Protein AF-A0A2I0T6X2-F1 (afdb_monomer_lite)

Sequence (220 aa):
MLACLHAANRNSINRHFWGAALLVIVHPDVKNWIKYARFEEKHSYFAHARKVYERAVEFFGEEHMDEQLYVAFAKFEENQKEVWISFAQFELSAGKEESLSRCRQIYEEANKAMRNCEEKEERVMLLESWRNFEEEFGTDTTKERIDKLMPEKIKKRRKLQAEDGSDAGWEEYYDYIFPEDTANQPNLKLLAMAKLWKKQQQESEAAEVDPDKDVDESQS

Radius of gyration: 27.91 Å; chains: 1; bounding box: 62×107×72 Å

Organism: NCBI:txid1758121

Structure (mmCIF, N/CA/C/O backbone):
data_AF-A0A2I0T6X2-F1
#
_entry.id   AF-A0A2I0T6X2-F1
#
loop_
_atom_site.group_PDB
_atom_site.id
_atom_site.type_symbol
_atom_site.label_atom_id
_atom_site.label_alt_id
_atom_site.label_comp_id
_atom_site.label_asym_id
_atom_site.label_entity_id
_atom_site.label_seq_id
_atom_site.pdbx_PDB_ins_code
_atom_site.Cartn_x
_atom_site.Cartn_y
_atom_site.Cartn_z
_atom_site.occupancy
_atom_site.B_iso_or_equiv
_atom_site.auth_seq_id
_atom_site.auth_comp_id
_atom_site.auth_asym_id
_atom_site.auth_atom_id
_atom_site.pdbx_PDB_model_num
ATOM 1 N N . MET A 1 1 ? -13.024 50.057 -10.786 1.00 33.06 1 MET A N 1
ATOM 2 C CA . MET A 1 1 ? -14.059 49.115 -10.316 1.00 33.06 1 MET A CA 1
ATOM 3 C C . MET A 1 1 ? -13.341 47.981 -9.614 1.00 33.06 1 MET A C 1
ATOM 5 O O . MET A 1 1 ? -12.490 47.403 -10.266 1.00 33.06 1 MET A O 1
ATOM 9 N N . LEU A 1 2 ? -13.630 47.797 -8.315 1.00 30.72 2 LEU A N 1
ATOM 10 C CA . LEU A 1 2 ? -13.630 46.556 -7.513 1.00 30.72 2 LEU A CA 1
ATOM 11 C C . LEU A 1 2 ? -12.534 45.488 -7.759 1.00 30.72 2 LEU A C 1
ATOM 13 O O . LEU A 1 2 ? -12.306 45.094 -8.886 1.00 30.72 2 LEU A O 1
ATOM 17 N N . ALA A 1 3 ? -11.922 44.804 -6.794 1.00 32.91 3 ALA A N 1
ATOM 18 C CA . ALA A 1 3 ? -11.923 44.769 -5.334 1.00 32.91 3 ALA A CA 1
ATOM 19 C C . ALA A 1 3 ? -10.958 43.615 -4.932 1.00 32.91 3 ALA A C 1
ATOM 21 O O . ALA A 1 3 ? -10.797 42.672 -5.700 1.00 32.91 3 ALA A O 1
ATOM 22 N N . CYS A 1 4 ? -10.392 43.687 -3.720 1.00 30.02 4 CYS A N 1
ATOM 23 C CA . CYS A 1 4 ? -9.965 42.570 -2.851 1.00 30.02 4 CYS A CA 1
ATOM 24 C C . CYS A 1 4 ? -8.846 41.623 -3.348 1.00 30.02 4 CYS A C 1
ATOM 26 O O . CYS A 1 4 ? -9.033 40.790 -4.222 1.00 30.02 4 CYS A O 1
ATOM 28 N N . LEU A 1 5 ? -7.628 41.709 -2.792 1.00 39.53 5 LEU A N 1
ATOM 29 C CA . LEU A 1 5 ? -7.218 40.952 -1.589 1.00 39.53 5 LEU A CA 1
ATOM 30 C C . LEU A 1 5 ? -7.834 39.543 -1.550 1.00 39.53 5 LEU A C 1
ATOM 32 O O . LEU A 1 5 ? -8.979 39.419 -1.136 1.00 39.53 5 LEU A O 1
ATOM 36 N N . HIS A 1 6 ? -7.069 38.510 -1.917 1.00 34.47 6 HIS A N 1
ATOM 37 C CA . HIS A 1 6 ? -6.924 37.247 -1.175 1.00 34.47 6 HIS A CA 1
ATOM 38 C C . HIS A 1 6 ? -5.814 36.391 -1.810 1.00 34.47 6 HIS A C 1
ATOM 40 O O . HIS A 1 6 ? -5.639 36.376 -3.024 1.00 34.47 6 HIS A O 1
ATOM 46 N N . ALA A 1 7 ? -5.110 35.651 -0.951 1.00 34.03 7 ALA A N 1
ATOM 47 C CA . ALA A 1 7 ? -4.090 34.640 -1.244 1.00 34.03 7 ALA A CA 1
ATOM 48 C C . ALA A 1 7 ? -2.659 35.142 -1.511 1.00 34.03 7 ALA A C 1
ATOM 50 O O . ALA A 1 7 ? -2.041 34.903 -2.547 1.00 34.03 7 ALA A O 1
ATOM 51 N N . ALA A 1 8 ? -2.077 35.712 -0.454 1.00 41.50 8 ALA A N 1
ATOM 52 C CA . ALA A 1 8 ? -0.700 35.397 -0.101 1.00 41.50 8 ALA A CA 1
ATOM 53 C C . ALA A 1 8 ? -0.493 33.862 -0.033 1.00 41.50 8 ALA A C 1
ATOM 55 O O . ALA A 1 8 ? -1.405 33.124 0.332 1.00 41.50 8 ALA A O 1
ATOM 56 N N . ASN A 1 9 ? 0.739 33.423 -0.312 1.00 41.81 9 ASN A N 1
ATOM 57 C CA . ASN A 1 9 ? 1.283 32.089 -0.018 1.00 41.81 9 ASN A CA 1
ATOM 58 C C . ASN A 1 9 ? 1.033 30.950 -1.038 1.00 41.81 9 ASN A C 1
ATOM 60 O O . ASN A 1 9 ? 0.441 29.922 -0.724 1.00 41.81 9 ASN A O 1
ATOM 64 N N . ARG A 1 10 ? 1.549 31.095 -2.270 1.00 40.34 10 ARG A N 1
ATOM 65 C CA . ARG A 1 10 ? 1.659 29.980 -3.245 1.00 40.34 10 ARG A CA 1
ATOM 66 C C . ARG A 1 10 ? 2.976 29.950 -4.051 1.00 40.34 10 ARG A C 1
ATOM 68 O O . ARG A 1 10 ? 3.063 29.268 -5.064 1.00 40.34 10 ARG A O 1
ATOM 75 N N . ASN A 1 11 ? 4.006 30.689 -3.613 1.00 42.28 11 ASN A N 1
ATOM 76 C CA . ASN A 1 11 ? 5.207 30.984 -4.422 1.00 42.28 11 ASN A CA 1
ATOM 77 C C . ASN A 1 11 ? 6.535 30.365 -3.942 1.00 42.28 11 ASN A C 1
ATOM 79 O O . ASN A 1 11 ? 7.520 30.454 -4.673 1.00 42.28 11 ASN A O 1
ATOM 83 N N . SER A 1 12 ? 6.591 29.744 -2.758 1.00 41.78 12 SER A N 1
ATOM 84 C CA . SER A 1 12 ? 7.839 29.137 -2.254 1.00 41.78 12 SER A CA 1
ATOM 85 C C . SER A 1 12 ? 8.021 27.689 -2.733 1.00 41.78 12 SER A C 1
ATOM 87 O O . SER A 1 12 ? 9.079 27.320 -3.232 1.00 41.78 12 SER A O 1
ATOM 89 N N . ILE A 1 13 ? 6.944 26.896 -2.707 1.00 46.41 13 ILE A N 1
ATOM 90 C CA . ILE A 1 13 ? 6.959 25.475 -3.099 1.00 46.41 13 ILE A CA 1
ATOM 91 C C . ILE A 1 13 ? 7.308 25.312 -4.590 1.00 46.41 13 ILE A C 1
ATOM 93 O O . ILE A 1 13 ? 8.137 24.480 -4.947 1.00 46.41 13 ILE A O 1
ATOM 97 N N . ASN A 1 14 ? 6.768 26.181 -5.455 1.00 39.56 14 ASN A N 1
ATOM 98 C CA . ASN A 1 14 ? 6.996 26.109 -6.901 1.00 39.56 14 ASN A CA 1
ATOM 99 C C . ASN A 1 14 ? 8.437 26.439 -7.329 1.00 39.56 14 ASN A C 1
ATOM 101 O O . ASN A 1 14 ? 8.896 25.899 -8.327 1.00 39.56 14 ASN A O 1
ATOM 105 N N . ARG A 1 15 ? 9.195 27.272 -6.600 1.00 45.88 15 ARG A N 1
ATOM 106 C CA . ARG A 1 15 ? 10.596 27.557 -6.980 1.00 45.88 15 ARG A CA 1
ATOM 107 C C . ARG A 1 15 ? 11.534 26.386 -6.706 1.00 45.88 15 ARG A C 1
ATOM 109 O O . ARG A 1 15 ? 12.476 26.182 -7.464 1.00 45.88 15 ARG A O 1
ATOM 116 N N . HIS A 1 16 ? 11.279 25.619 -5.651 1.00 48.91 16 HIS A N 1
ATOM 117 C CA . HIS A 1 16 ? 12.091 24.449 -5.317 1.00 48.91 16 HIS A CA 1
ATOM 118 C C . HIS A 1 16 ? 11.757 23.246 -6.204 1.00 48.91 16 HIS A C 1
ATOM 120 O O . HIS A 1 16 ? 12.675 22.573 -6.667 1.00 48.91 16 HIS A O 1
ATOM 126 N N . PHE A 1 17 ? 10.476 23.062 -6.540 1.00 45.59 17 PHE A N 1
ATOM 127 C CA . PHE A 1 17 ? 10.026 22.057 -7.509 1.00 45.59 17 PHE A CA 1
ATOM 128 C C . PHE A 1 17 ? 10.639 22.273 -8.902 1.00 45.59 17 PHE A C 1
ATOM 130 O O . PHE A 1 17 ? 11.179 21.346 -9.500 1.00 45.59 17 PHE A O 1
ATOM 137 N N . TRP A 1 18 ? 10.632 23.518 -9.394 1.00 48.69 18 TRP A N 1
ATOM 138 C CA . TRP A 1 18 ? 11.226 23.855 -10.693 1.00 48.69 18 TRP A CA 1
ATOM 139 C C . TRP A 1 18 ? 12.754 23.728 -10.702 1.00 48.69 18 TRP A C 1
ATOM 141 O O . TRP A 1 18 ? 13.316 23.323 -11.712 1.00 48.69 18 TRP A O 1
ATOM 151 N N . GLY A 1 19 ? 13.436 24.021 -9.590 1.00 48.62 19 GLY A N 1
ATOM 152 C CA . GLY A 1 19 ? 14.894 23.885 -9.498 1.00 48.62 19 GLY A CA 1
ATOM 153 C C . GLY A 1 19 ? 15.380 22.432 -9.540 1.00 48.62 19 GLY A C 1
ATOM 154 O O . GLY A 1 19 ? 16.370 22.142 -10.209 1.00 48.62 19 GLY A O 1
ATOM 155 N N . ALA A 1 20 ? 14.681 21.515 -8.864 1.00 52.03 20 ALA A N 1
ATOM 156 C CA . ALA A 1 20 ? 15.048 20.098 -8.839 1.00 52.03 20 ALA A CA 1
ATOM 157 C C . ALA A 1 20 ? 14.736 19.389 -10.170 1.00 52.03 20 ALA A C 1
ATOM 159 O O . ALA A 1 20 ? 15.587 18.666 -10.687 1.00 52.03 20 ALA A O 1
ATOM 160 N N . ALA A 1 21 ? 13.575 19.671 -10.774 1.00 52.25 21 ALA A N 1
ATOM 161 C CA . ALA A 1 21 ? 13.218 19.147 -12.093 1.00 52.25 21 ALA A CA 1
ATOM 162 C C . ALA A 1 21 ? 14.149 19.669 -13.208 1.00 52.25 21 ALA A C 1
ATOM 164 O O . ALA A 1 21 ? 14.524 18.915 -14.105 1.00 52.25 21 ALA A O 1
ATOM 165 N N . LEU A 1 22 ? 14.581 20.937 -13.137 1.00 51.38 22 LEU A N 1
ATOM 166 C CA . LEU A 1 22 ? 15.527 21.518 -14.097 1.00 51.38 22 LEU A CA 1
ATOM 167 C C . LEU A 1 22 ? 16.934 20.907 -13.967 1.00 51.38 22 LEU A C 1
ATOM 169 O O . LEU A 1 22 ? 17.606 20.718 -14.975 1.00 51.38 22 LEU A O 1
ATOM 173 N N . LEU A 1 23 ? 17.376 20.551 -12.753 1.00 49.50 23 LEU A N 1
ATOM 174 C CA . LEU A 1 23 ? 18.695 19.947 -12.527 1.00 49.50 23 LEU A CA 1
ATOM 175 C C . LEU A 1 23 ? 18.831 18.572 -13.200 1.00 49.50 23 LEU A C 1
ATOM 177 O O . LEU A 1 23 ? 19.885 18.269 -13.750 1.00 49.50 23 LEU A O 1
ATOM 181 N N . VAL A 1 24 ? 17.768 17.766 -13.191 1.00 56.34 24 VAL A N 1
ATOM 182 C CA . VAL A 1 24 ? 17.740 16.439 -13.828 1.00 56.34 24 VAL A CA 1
ATOM 183 C C . VAL A 1 24 ? 17.807 16.540 -15.356 1.00 56.34 24 VAL A C 1
ATOM 185 O O . VAL A 1 24 ? 18.483 15.742 -15.998 1.00 56.34 24 VAL A O 1
ATOM 188 N N . ILE A 1 25 ? 17.165 17.556 -15.937 1.00 54.56 25 ILE A N 1
ATOM 189 C CA . ILE A 1 25 ? 17.163 17.793 -17.390 1.00 54.56 25 ILE A CA 1
ATOM 190 C C . ILE A 1 25 ? 18.512 18.357 -17.871 1.00 54.56 25 ILE A C 1
ATOM 192 O O . ILE A 1 25 ? 18.927 18.091 -18.995 1.00 54.56 25 ILE A O 1
ATOM 196 N N . VAL A 1 26 ? 19.205 19.134 -17.032 1.00 50.47 26 VAL A N 1
ATOM 197 C CA . VAL A 1 26 ? 20.466 19.806 -17.396 1.00 50.47 26 VAL A CA 1
ATOM 198 C C . VAL A 1 26 ? 21.703 18.963 -17.037 1.00 50.47 26 VAL A C 1
ATOM 200 O O . VAL A 1 26 ? 22.732 19.082 -17.700 1.00 50.47 26 VAL A O 1
ATOM 203 N N . HIS A 1 27 ? 21.604 18.076 -16.040 1.00 56.66 27 HIS A N 1
ATOM 204 C CA . HIS A 1 27 ? 22.659 17.144 -15.624 1.00 56.66 27 HIS A CA 1
ATOM 205 C C . HIS A 1 27 ? 22.068 15.758 -15.304 1.00 56.66 27 HIS A C 1
ATOM 207 O O . HIS A 1 27 ? 21.829 15.450 -14.126 1.00 56.66 27 HIS A O 1
ATOM 213 N N . PRO A 1 28 ? 21.832 14.918 -16.329 1.00 68.00 28 PRO A N 1
ATOM 214 C CA . PRO A 1 28 ? 21.217 13.605 -16.180 1.00 68.00 28 PRO A CA 1
ATOM 215 C C . PRO A 1 28 ? 22.218 12.572 -15.637 1.00 68.00 28 PRO A C 1
ATOM 217 O O . PRO A 1 28 ? 22.526 11.578 -16.279 1.00 68.00 28 PRO A O 1
ATOM 220 N N . ASP A 1 29 ? 22.728 12.808 -14.431 1.00 79.56 29 ASP A N 1
ATOM 221 C CA . ASP A 1 29 ? 23.491 11.824 -13.668 1.00 79.56 29 ASP A CA 1
ATOM 222 C C . ASP A 1 29 ? 22.540 11.033 -12.773 1.00 79.56 29 ASP A C 1
ATOM 224 O O . ASP A 1 29 ? 21.681 11.616 -12.101 1.00 79.56 29 ASP A O 1
ATOM 228 N N . VAL A 1 30 ? 22.755 9.721 -12.655 1.00 80.50 30 VAL A N 1
ATOM 229 C CA . VAL A 1 30 ? 21.991 8.829 -11.760 1.00 80.50 30 VAL A CA 1
ATOM 230 C C . VAL A 1 30 ? 21.884 9.399 -10.338 1.00 80.50 30 VAL A C 1
ATOM 232 O O . VAL A 1 30 ? 20.823 9.391 -9.715 1.00 80.50 30 VAL A O 1
ATOM 235 N N . LYS A 1 31 ? 22.963 10.013 -9.839 1.00 84.94 31 LYS A N 1
ATOM 236 C CA . LYS A 1 31 ? 22.999 10.651 -8.514 1.00 84.94 31 LYS A CA 1
ATOM 237 C C . LYS A 1 31 ? 22.001 11.804 -8.364 1.00 84.94 31 LYS A C 1
ATOM 239 O O . LYS A 1 31 ? 21.527 12.040 -7.254 1.00 84.94 31 LYS A O 1
ATOM 244 N N . ASN A 1 32 ? 21.699 12.540 -9.432 1.00 84.75 32 ASN A N 1
ATOM 245 C CA . ASN A 1 32 ? 20.754 13.657 -9.398 1.00 84.75 32 ASN A CA 1
ATOM 246 C C . ASN A 1 32 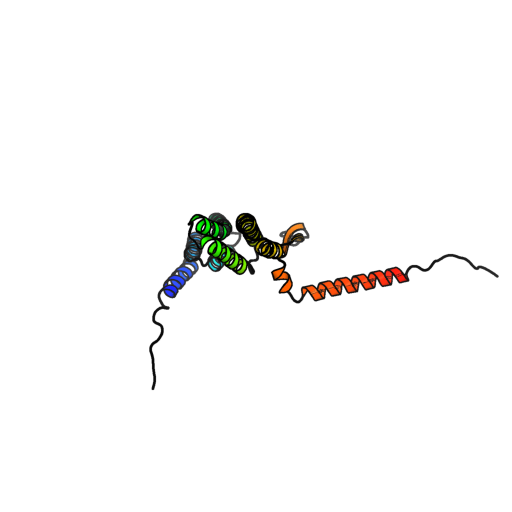? 19.305 13.162 -9.423 1.00 84.75 32 ASN A C 1
ATOM 248 O O . ASN A 1 32 ? 18.491 13.680 -8.660 1.00 84.75 32 ASN A O 1
ATOM 252 N N . TRP A 1 33 ? 19.013 12.110 -10.193 1.00 87.12 33 TRP A N 1
ATOM 253 C CA . TRP A 1 33 ? 17.721 11.418 -10.155 1.00 87.12 33 TRP A CA 1
ATOM 254 C C . TRP A 1 33 ? 17.416 10.862 -8.760 1.00 87.12 33 TRP A C 1
ATOM 256 O O . TRP A 1 33 ? 16.363 11.159 -8.200 1.00 87.12 33 TRP A O 1
ATOM 266 N N . ILE A 1 34 ? 18.379 10.170 -8.136 1.00 86.62 34 ILE A N 1
ATOM 267 C CA . ILE A 1 34 ? 18.236 9.650 -6.764 1.00 86.62 34 ILE A CA 1
ATOM 268 C C . ILE A 1 34 ? 18.015 10.791 -5.759 1.00 86.62 34 ILE A C 1
ATOM 270 O O . ILE A 1 34 ? 17.178 10.687 -4.865 1.00 86.62 34 ILE A O 1
ATOM 274 N N . LYS A 1 35 ? 18.746 11.908 -5.881 1.00 87.19 35 LYS A N 1
ATOM 275 C CA . LYS A 1 35 ? 18.532 13.080 -5.012 1.00 87.19 35 LYS A CA 1
ATOM 276 C C . LYS A 1 35 ? 17.139 13.674 -5.186 1.00 87.19 35 LYS A C 1
ATOM 278 O O . LYS A 1 35 ? 16.550 14.088 -4.190 1.00 87.19 35 LYS A O 1
ATOM 283 N N . TYR A 1 36 ? 16.637 13.741 -6.417 1.00 84.62 36 TYR A N 1
ATOM 284 C CA . TYR A 1 36 ? 15.309 14.275 -6.687 1.00 84.62 36 TYR A CA 1
ATOM 285 C C . TYR A 1 36 ? 14.221 13.363 -6.112 1.00 84.62 36 TYR A C 1
ATOM 287 O O . TYR A 1 36 ? 13.354 13.841 -5.385 1.00 84.62 36 TYR A O 1
ATOM 295 N N . ALA A 1 37 ? 14.334 12.050 -6.311 1.00 86.12 37 ALA A N 1
ATOM 296 C CA . ALA A 1 37 ? 13.404 11.094 -5.723 1.00 86.12 37 ALA A CA 1
ATOM 297 C C . ALA A 1 37 ? 13.401 11.165 -4.184 1.00 86.12 37 ALA A C 1
ATOM 299 O O . ALA A 1 37 ? 12.345 11.328 -3.577 1.00 86.12 37 ALA A O 1
ATOM 300 N N . ARG A 1 38 ? 14.579 11.219 -3.545 1.00 83.69 38 ARG A N 1
ATOM 301 C CA . ARG A 1 38 ? 14.698 11.423 -2.087 1.00 83.69 38 ARG A CA 1
ATOM 302 C C . ARG A 1 38 ? 14.133 12.758 -1.599 1.00 83.69 38 ARG A C 1
ATOM 304 O O . ARG A 1 38 ? 13.685 12.867 -0.458 1.00 83.69 38 ARG A O 1
ATOM 311 N N . PHE A 1 39 ? 14.186 13.801 -2.424 1.00 84.81 39 PHE A N 1
ATOM 312 C CA . PHE A 1 39 ? 13.562 15.082 -2.100 1.00 84.81 39 PHE A CA 1
ATOM 313 C C . PHE A 1 39 ? 12.033 14.958 -2.068 1.00 84.81 39 PHE A C 1
ATOM 315 O O . PHE A 1 39 ? 11.416 15.465 -1.129 1.00 84.81 39 PHE A O 1
ATOM 322 N N . GLU A 1 40 ? 11.439 14.262 -3.038 1.00 81.50 40 GLU A N 1
ATOM 323 C CA . GLU A 1 40 ? 9.998 13.977 -3.073 1.00 81.50 40 GLU A CA 1
ATOM 324 C C . GLU A 1 40 ? 9.576 13.072 -1.901 1.00 81.50 40 GLU A C 1
ATOM 326 O O . GLU A 1 40 ? 8.592 13.365 -1.217 1.00 81.50 40 GLU A O 1
ATOM 331 N N . GLU A 1 41 ? 10.373 12.042 -1.582 1.00 78.38 41 GLU A N 1
ATOM 332 C CA . GLU A 1 41 ? 10.187 11.175 -0.405 1.00 78.38 41 GLU A CA 1
ATOM 333 C C . GLU A 1 41 ? 10.125 11.988 0.894 1.00 78.38 41 GLU A C 1
ATOM 335 O O . GLU A 1 41 ? 9.211 11.818 1.702 1.00 78.38 41 GLU A O 1
ATOM 340 N N . LYS A 1 42 ? 11.057 12.931 1.083 1.00 76.25 42 LYS A N 1
ATOM 341 C CA . LYS A 1 42 ? 11.118 13.774 2.287 1.00 76.25 42 LYS A CA 1
ATOM 342 C C . LYS A 1 42 ? 9.865 14.636 2.484 1.00 76.25 42 LYS A C 1
ATOM 344 O O . LYS A 1 42 ? 9.548 14.996 3.615 1.00 76.25 42 LYS A O 1
ATOM 349 N N . HIS A 1 43 ? 9.163 14.972 1.405 1.00 73.56 43 HIS A N 1
ATOM 350 C CA . HIS A 1 43 ? 7.919 15.745 1.446 1.00 73.56 43 HIS A CA 1
ATOM 351 C C . HIS A 1 43 ? 6.664 14.861 1.423 1.00 73.56 43 HIS A C 1
ATOM 353 O O . HIS A 1 43 ? 5.561 15.385 1.302 1.00 73.56 43 HIS A O 1
ATOM 359 N N . SER A 1 44 ? 6.820 13.540 1.580 1.00 67.19 44 SER A N 1
ATOM 360 C CA . SER A 1 44 ? 5.729 12.555 1.542 1.00 67.19 44 SER A CA 1
ATOM 361 C C . SER A 1 44 ? 5.008 12.461 0.188 1.00 67.19 44 SER A C 1
ATOM 363 O O . SER A 1 44 ? 3.876 11.989 0.110 1.00 67.19 44 SER A O 1
ATOM 365 N N . TYR A 1 45 ? 5.661 12.863 -0.908 1.00 72.81 45 TYR A N 1
ATOM 366 C CA . TYR A 1 45 ? 5.135 12.703 -2.267 1.00 72.81 45 TYR A CA 1
ATOM 367 C C . TYR A 1 45 ? 5.601 11.382 -2.887 1.00 72.81 45 TYR A C 1
ATOM 369 O O . TYR A 1 45 ? 6.237 11.349 -3.938 1.00 72.81 45 TYR A O 1
ATOM 377 N N . PHE A 1 46 ? 5.256 10.265 -2.251 1.00 73.88 46 PHE A N 1
ATOM 378 C CA . PHE A 1 46 ? 5.757 8.937 -2.623 1.00 73.88 46 PHE A CA 1
ATOM 379 C C . PHE A 1 46 ? 5.380 8.511 -4.046 1.00 73.88 46 PHE A C 1
ATOM 381 O O . PHE A 1 46 ? 6.222 8.018 -4.788 1.00 73.88 46 PHE A O 1
ATOM 388 N N . ALA A 1 47 ? 4.154 8.808 -4.487 1.00 72.69 47 ALA A N 1
ATOM 389 C CA . ALA A 1 47 ? 3.737 8.557 -5.869 1.00 72.69 47 ALA A CA 1
ATOM 390 C C . ALA A 1 47 ? 4.549 9.368 -6.899 1.00 72.69 47 ALA A C 1
ATOM 392 O O . ALA A 1 47 ? 4.687 8.948 -8.044 1.00 72.69 47 ALA A O 1
ATOM 393 N N . HIS A 1 48 ? 5.073 10.537 -6.512 1.00 78.00 48 HIS A N 1
ATOM 394 C CA . HIS A 1 48 ? 5.958 11.322 -7.374 1.00 78.00 48 HIS A CA 1
ATOM 395 C C . HIS A 1 48 ? 7.383 10.774 -7.322 1.00 78.00 48 HIS A C 1
ATOM 397 O O . HIS A 1 48 ? 7.981 10.606 -8.376 1.00 78.00 48 HIS A O 1
ATOM 403 N N . ALA A 1 49 ? 7.894 10.417 -6.140 1.00 81.62 49 ALA A N 1
ATOM 404 C CA . ALA A 1 49 ? 9.196 9.767 -5.994 1.00 81.62 49 ALA A CA 1
ATOM 405 C C . ALA A 1 49 ? 9.301 8.482 -6.836 1.00 81.62 49 ALA A C 1
ATOM 407 O O . ALA A 1 49 ? 10.266 8.327 -7.581 1.00 81.62 49 ALA A O 1
ATOM 408 N N . ARG A 1 50 ? 8.267 7.625 -6.810 1.00 84.81 50 ARG A N 1
ATOM 409 C CA . ARG A 1 50 ? 8.172 6.420 -7.651 1.00 84.81 50 ARG A CA 1
ATOM 410 C C . ARG A 1 50 ? 8.276 6.760 -9.138 1.00 84.81 50 ARG A C 1
ATOM 412 O O . ARG A 1 50 ? 9.160 6.256 -9.818 1.00 84.81 50 ARG A O 1
ATOM 419 N N . LYS A 1 51 ? 7.477 7.723 -9.612 1.00 83.69 51 LYS A N 1
ATOM 420 C CA . LYS A 1 51 ? 7.544 8.214 -11.001 1.00 83.69 51 LYS A CA 1
ATOM 421 C C . LYS A 1 51 ? 8.911 8.781 -11.378 1.00 83.69 51 LYS A C 1
ATOM 423 O O . LYS A 1 51 ? 9.292 8.727 -12.541 1.00 83.69 51 LYS A O 1
ATOM 428 N N . VAL A 1 52 ? 9.640 9.380 -10.436 1.00 85.44 52 VAL A N 1
ATOM 429 C CA . VAL A 1 52 ? 11.002 9.869 -10.686 1.00 85.44 52 VAL A CA 1
ATOM 430 C C . VAL A 1 52 ? 11.965 8.699 -10.886 1.00 85.44 52 VAL A C 1
ATOM 432 O O . VAL A 1 52 ? 12.770 8.763 -11.812 1.00 85.44 52 VAL A O 1
ATOM 435 N N . TYR A 1 53 ? 11.869 7.635 -10.082 1.00 86.00 53 TYR A N 1
ATOM 436 C CA . TYR A 1 53 ? 12.665 6.420 -10.281 1.00 86.00 53 TYR A CA 1
ATOM 437 C C . TYR A 1 53 ? 12.296 5.689 -11.579 1.00 86.00 53 TYR A C 1
ATOM 439 O O . TYR A 1 53 ? 13.198 5.375 -12.349 1.00 86.00 53 TYR A O 1
ATOM 447 N N . GLU A 1 54 ? 11.007 5.497 -11.875 1.00 85.00 54 GLU A N 1
ATOM 448 C CA . GLU A 1 54 ? 10.529 4.888 -13.131 1.00 85.00 54 GLU A CA 1
ATOM 449 C C . GLU A 1 54 ? 11.087 5.628 -14.352 1.00 85.00 54 GLU A C 1
ATOM 451 O O . GLU A 1 54 ? 11.704 5.030 -15.230 1.00 85.00 54 GLU A O 1
ATOM 456 N N . ARG A 1 55 ? 10.970 6.962 -14.365 1.00 85.31 55 ARG A N 1
ATOM 457 C CA . ARG A 1 55 ? 11.499 7.789 -15.458 1.00 85.31 55 ARG A CA 1
ATOM 458 C C . ARG A 1 55 ? 13.018 7.761 -15.537 1.00 85.31 55 ARG A C 1
ATOM 460 O O . ARG A 1 55 ? 13.549 7.878 -16.634 1.00 85.31 55 ARG A O 1
ATOM 467 N N . ALA A 1 56 ? 13.718 7.632 -14.411 1.00 84.44 56 ALA A N 1
ATOM 468 C CA . ALA A 1 56 ? 15.168 7.468 -14.418 1.00 84.44 56 ALA A CA 1
ATOM 469 C C . ALA A 1 56 ? 15.557 6.146 -15.095 1.00 84.44 56 ALA A C 1
ATOM 471 O O . ALA A 1 56 ? 16.453 6.137 -15.934 1.00 84.44 56 ALA A O 1
ATOM 472 N N . VAL A 1 57 ? 14.856 5.057 -14.771 1.00 83.50 57 VAL A N 1
ATOM 473 C CA . VAL A 1 57 ? 15.071 3.730 -15.367 1.00 83.50 57 VAL A CA 1
ATOM 474 C C . VAL A 1 57 ? 14.785 3.760 -16.871 1.00 83.50 57 VAL A C 1
ATOM 476 O O . VAL A 1 57 ? 15.621 3.336 -17.664 1.00 83.50 57 VAL A O 1
ATOM 479 N N . GLU A 1 58 ? 13.659 4.345 -17.287 1.00 83.00 58 GLU A N 1
ATOM 480 C CA . GLU A 1 58 ? 13.340 4.541 -18.709 1.00 83.00 58 GLU A CA 1
ATOM 481 C C . GLU A 1 58 ? 14.389 5.398 -19.435 1.00 83.00 58 GLU A C 1
ATOM 483 O O . GLU A 1 58 ? 14.717 5.133 -20.590 1.00 83.00 58 GLU A O 1
ATOM 488 N N . PHE A 1 59 ? 14.914 6.433 -18.772 1.00 79.88 59 PHE A N 1
ATOM 489 C CA . PHE A 1 59 ? 15.849 7.383 -19.369 1.00 79.88 59 PHE A CA 1
ATOM 490 C C . PHE A 1 59 ? 17.243 6.790 -19.609 1.00 79.88 59 PHE A C 1
ATOM 492 O O . PHE A 1 59 ? 17.836 7.059 -20.653 1.00 79.88 59 PHE A O 1
ATOM 499 N N . PHE A 1 60 ? 17.787 6.019 -18.660 1.00 76.94 60 PHE A N 1
ATOM 500 C CA . PHE A 1 60 ? 19.124 5.427 -18.809 1.00 76.94 60 PHE A CA 1
ATOM 501 C C . PHE A 1 60 ? 19.117 4.134 -19.632 1.00 76.94 60 PHE A C 1
ATOM 503 O O . PHE A 1 60 ? 20.129 3.832 -20.269 1.00 76.94 60 PHE A O 1
ATOM 510 N N . GLY A 1 61 ? 17.989 3.412 -19.671 1.00 71.88 61 GLY A N 1
ATOM 511 C CA . GLY A 1 61 ? 17.857 2.156 -20.410 1.00 71.88 61 GLY A CA 1
ATOM 512 C C . GLY A 1 61 ? 18.836 1.073 -19.938 1.00 71.88 61 GLY A C 1
ATOM 513 O O . GLY A 1 61 ? 19.671 1.293 -19.065 1.00 71.88 61 GLY A O 1
ATOM 514 N N . GLU A 1 62 ? 18.753 -0.129 -20.504 1.00 63.47 62 GLU A N 1
ATOM 515 C CA . GLU A 1 62 ? 19.568 -1.269 -20.043 1.00 63.47 62 GLU A CA 1
ATOM 516 C C . GLU A 1 62 ? 21.074 -1.099 -20.305 1.00 63.47 62 GLU A C 1
ATOM 518 O O . GLU A 1 62 ? 21.898 -1.652 -19.582 1.00 63.47 62 GLU A O 1
ATOM 523 N N . GLU A 1 63 ? 21.449 -0.293 -21.300 1.00 56.84 63 GLU A N 1
ATOM 524 C CA . GLU A 1 63 ? 22.829 -0.193 -21.790 1.00 56.84 63 GLU A CA 1
ATOM 525 C C . GLU A 1 63 ? 23.733 0.700 -20.912 1.00 56.84 63 GLU A C 1
ATOM 527 O O . GLU A 1 63 ? 24.955 0.567 -20.944 1.00 56.84 63 GLU A O 1
ATOM 532 N N . HIS A 1 64 ? 23.149 1.596 -20.104 1.00 60.84 64 HIS A N 1
ATOM 533 C CA . HIS A 1 64 ? 23.880 2.548 -19.249 1.00 60.84 64 HIS A CA 1
ATOM 534 C C . HIS A 1 64 ? 23.331 2.613 -17.811 1.00 60.84 64 HIS A C 1
ATOM 536 O O . HIS A 1 64 ? 23.585 3.579 -17.085 1.00 60.84 64 HIS A O 1
ATOM 542 N N . MET A 1 65 ? 22.570 1.599 -17.387 1.00 65.69 65 MET A N 1
ATOM 543 C CA . MET A 1 65 ? 21.943 1.579 -16.067 1.00 65.69 65 MET A CA 1
ATOM 544 C C . MET A 1 65 ? 22.970 1.318 -14.956 1.00 65.69 65 MET A C 1
ATOM 546 O O . MET A 1 65 ? 23.608 0.268 -14.904 1.00 65.69 65 MET A O 1
ATOM 550 N N . ASP A 1 66 ? 23.101 2.262 -14.027 1.00 76.19 66 ASP A N 1
ATOM 551 C CA . ASP A 1 66 ? 23.948 2.118 -12.838 1.00 76.19 66 ASP A CA 1
ATOM 552 C C . ASP A 1 66 ? 23.220 1.289 -11.762 1.00 76.19 66 ASP A C 1
ATOM 554 O O . ASP A 1 66 ? 22.073 1.582 -11.406 1.00 76.19 66 ASP A O 1
ATOM 558 N N . GLU A 1 67 ? 23.899 0.285 -11.197 1.00 82.44 67 GLU A N 1
ATOM 559 C CA . GLU A 1 67 ? 23.422 -0.543 -10.077 1.00 82.44 67 GLU A CA 1
ATOM 560 C C . GLU A 1 67 ? 22.889 0.311 -8.912 1.00 82.44 67 GLU A C 1
ATOM 562 O O . GLU A 1 67 ? 21.908 -0.046 -8.255 1.00 82.44 67 GLU A O 1
ATOM 567 N N . GLN A 1 68 ? 23.484 1.487 -8.682 1.00 83.81 68 GLN A N 1
ATOM 568 C CA . GLN A 1 68 ? 23.061 2.405 -7.626 1.00 83.81 68 GLN A CA 1
ATOM 569 C C . GLN A 1 68 ? 21.611 2.872 -7.777 1.00 83.81 68 GLN A C 1
ATOM 571 O O . GLN A 1 68 ? 20.965 3.138 -6.760 1.00 83.81 68 GLN A O 1
ATOM 576 N N . LEU 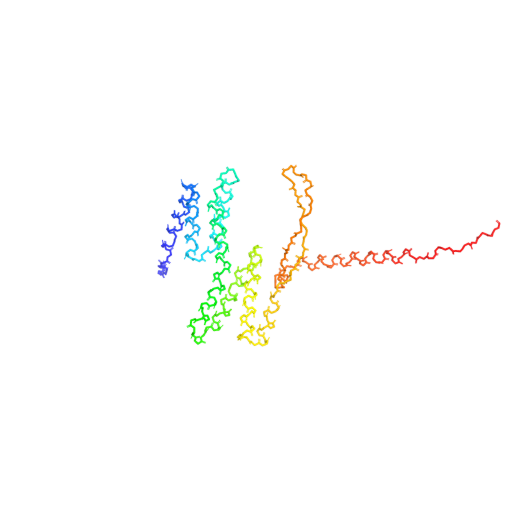A 1 69 ? 21.092 2.970 -9.006 1.00 84.38 69 LEU A N 1
ATOM 577 C CA . LEU A 1 69 ? 19.707 3.360 -9.254 1.00 84.38 69 LEU A CA 1
ATOM 578 C C . LEU A 1 69 ? 18.742 2.257 -8.816 1.00 84.38 69 LEU A C 1
ATOM 580 O O . LEU A 1 69 ? 17.805 2.543 -8.074 1.00 84.38 69 LEU A O 1
ATOM 584 N N . TYR A 1 70 ? 19.007 1.004 -9.197 1.00 83.75 70 TYR A N 1
ATOM 585 C CA . TYR A 1 70 ? 18.185 -0.139 -8.792 1.00 83.75 70 TYR A CA 1
ATOM 586 C C . TYR A 1 70 ? 18.228 -0.366 -7.288 1.00 83.75 70 TYR A C 1
ATOM 588 O O . TYR A 1 70 ? 17.186 -0.548 -6.667 1.00 83.75 70 TYR A O 1
ATOM 596 N N . VAL A 1 71 ? 19.413 -0.286 -6.677 1.00 85.56 71 VAL A N 1
ATOM 597 C CA . VAL A 1 71 ? 19.548 -0.408 -5.221 1.00 85.56 71 VAL A CA 1
ATOM 598 C C . VAL A 1 71 ? 18.799 0.719 -4.506 1.00 85.56 71 VAL A C 1
ATOM 600 O O . VAL A 1 71 ? 18.177 0.481 -3.472 1.00 85.56 71 VAL A O 1
ATOM 603 N N . ALA A 1 72 ? 18.842 1.950 -5.025 1.00 85.75 72 ALA A N 1
ATOM 604 C CA . ALA A 1 72 ? 18.092 3.063 -4.449 1.00 85.75 72 ALA A CA 1
ATOM 605 C C . ALA A 1 72 ? 16.577 2.883 -4.611 1.00 85.75 72 ALA A C 1
ATOM 607 O O . ALA A 1 72 ? 15.848 3.119 -3.650 1.00 85.75 72 ALA A O 1
ATOM 608 N N . PHE A 1 73 ? 16.121 2.434 -5.781 1.00 86.56 73 PHE A N 1
ATOM 609 C CA . PHE A 1 73 ? 14.703 2.225 -6.050 1.00 86.56 73 PHE A CA 1
ATOM 610 C C . PHE A 1 73 ? 14.135 1.050 -5.242 1.00 86.56 73 PHE A C 1
ATOM 612 O O . PHE A 1 73 ? 13.106 1.199 -4.592 1.00 86.56 73 PHE A O 1
ATOM 619 N N . ALA A 1 74 ? 14.859 -0.069 -5.157 1.00 83.25 74 ALA A N 1
ATOM 620 C CA . ALA A 1 74 ? 14.489 -1.205 -4.315 1.00 83.25 74 ALA A CA 1
ATOM 621 C C . ALA A 1 74 ? 14.374 -0.808 -2.834 1.00 83.25 74 ALA A C 1
ATOM 623 O O . ALA A 1 74 ? 13.403 -1.168 -2.177 1.00 83.25 74 ALA A O 1
ATOM 624 N N . LYS A 1 75 ? 15.318 -0.004 -2.321 1.00 82.25 75 LYS A N 1
ATOM 625 C CA . LYS A 1 75 ? 15.250 0.539 -0.952 1.00 82.25 75 LYS A CA 1
ATOM 626 C C . LYS A 1 75 ? 14.089 1.504 -0.753 1.00 82.25 75 LYS A C 1
ATOM 628 O O . LYS A 1 75 ? 13.524 1.554 0.333 1.00 82.25 75 LYS A O 1
ATOM 633 N N . PHE A 1 76 ? 13.758 2.308 -1.762 1.00 84.12 76 PHE A N 1
ATOM 634 C CA . PHE A 1 76 ? 12.578 3.164 -1.711 1.00 84.12 76 PHE A CA 1
ATOM 635 C C . PHE A 1 76 ? 11.310 2.314 -1.567 1.00 84.12 76 PHE A C 1
ATOM 637 O O . PHE A 1 76 ? 10.549 2.552 -0.634 1.00 84.12 76 PHE A O 1
ATOM 644 N N . GLU A 1 77 ? 11.130 1.297 -2.413 1.00 77.00 77 GLU A N 1
ATOM 645 C CA . GLU A 1 77 ? 9.972 0.394 -2.361 1.00 77.00 77 GLU A CA 1
ATOM 646 C C . GLU A 1 77 ? 9.915 -0.402 -1.045 1.00 77.00 77 GLU A C 1
ATOM 648 O O . GLU A 1 77 ? 8.854 -0.533 -0.444 1.00 77.00 77 GLU A O 1
ATOM 653 N N . GLU A 1 78 ? 11.052 -0.880 -0.531 1.00 72.06 78 GLU A N 1
ATOM 654 C CA . GLU A 1 78 ? 11.134 -1.524 0.789 1.00 72.06 78 GLU A CA 1
ATOM 655 C C . GLU A 1 78 ? 10.689 -0.575 1.912 1.00 72.06 78 GLU A C 1
ATOM 657 O O . GLU A 1 78 ? 9.810 -0.912 2.705 1.00 72.06 78 GLU A O 1
ATOM 662 N N . ASN A 1 79 ? 11.209 0.655 1.926 1.00 72.06 79 ASN A N 1
ATOM 663 C CA . ASN A 1 79 ? 10.835 1.649 2.929 1.00 72.06 79 ASN A CA 1
ATOM 664 C C . ASN A 1 79 ? 9.353 2.041 2.828 1.00 72.06 79 ASN A C 1
ATOM 666 O O . ASN A 1 79 ? 8.711 2.269 3.850 1.00 72.06 79 ASN A O 1
ATOM 670 N N . GLN A 1 80 ? 8.779 2.124 1.622 1.00 68.06 80 GLN A N 1
ATOM 671 C CA . GLN A 1 80 ? 7.360 2.459 1.455 1.00 68.06 80 GLN A CA 1
ATOM 672 C C . GLN A 1 80 ? 6.430 1.429 2.100 1.00 68.06 80 GLN A C 1
ATOM 674 O O . GLN A 1 80 ? 5.436 1.816 2.724 1.00 68.06 80 GLN A O 1
ATOM 679 N N . LYS A 1 81 ? 6.772 0.140 2.000 1.00 66.69 81 LYS A N 1
ATOM 680 C CA . LYS A 1 81 ? 6.001 -0.964 2.594 1.00 66.69 81 LYS A CA 1
ATOM 681 C C . LYS A 1 81 ? 5.911 -0.832 4.114 1.00 66.69 81 LYS A C 1
ATOM 683 O O . LYS A 1 81 ? 4.859 -1.084 4.698 1.00 66.69 81 LYS A O 1
ATOM 688 N N . GLU A 1 82 ? 6.987 -0.370 4.748 1.00 67.75 82 GLU A N 1
ATOM 689 C CA . GLU A 1 82 ? 7.078 -0.278 6.205 1.00 67.75 82 GLU A CA 1
ATOM 690 C C . GLU A 1 82 ? 6.537 1.033 6.783 1.00 67.75 82 GLU A C 1
ATOM 692 O O . GLU A 1 82 ? 6.110 1.043 7.936 1.00 67.75 82 GLU A O 1
ATOM 697 N N . VAL A 1 83 ? 6.518 2.138 6.027 1.00 78.31 83 VAL A N 1
ATOM 698 C CA . VAL A 1 83 ? 6.200 3.469 6.583 1.00 78.31 83 VAL A CA 1
ATOM 699 C C . VAL A 1 83 ? 4.784 3.545 7.155 1.00 78.31 83 VAL A C 1
ATOM 701 O O . VAL A 1 83 ? 4.619 4.032 8.272 1.00 78.31 83 VAL A O 1
ATOM 704 N N . TRP A 1 84 ? 3.761 3.054 6.448 1.00 86.44 84 TRP A N 1
ATOM 705 C CA . TRP A 1 84 ? 2.373 3.131 6.933 1.00 86.44 84 TRP A CA 1
ATOM 706 C C . TRP A 1 84 ? 2.131 2.258 8.165 1.00 86.44 84 TRP A C 1
ATOM 708 O O . TRP A 1 84 ? 1.542 2.718 9.143 1.00 86.44 84 TRP A O 1
ATOM 718 N N . ILE A 1 85 ? 2.630 1.019 8.135 1.00 86.88 85 ILE A N 1
ATOM 719 C CA . ILE A 1 85 ? 2.517 0.072 9.250 1.00 86.88 85 ILE A CA 1
ATOM 720 C C . ILE A 1 85 ? 3.289 0.599 10.465 1.00 86.88 85 ILE A C 1
ATOM 722 O O . ILE A 1 85 ? 2.744 0.666 11.566 1.00 86.88 85 ILE A O 1
ATOM 726 N N . SER A 1 86 ? 4.525 1.058 10.260 1.00 85.75 86 SER A N 1
ATOM 727 C CA . SER A 1 86 ? 5.359 1.633 11.320 1.00 85.75 86 SER A CA 1
ATOM 728 C C . SER A 1 86 ? 4.746 2.903 11.898 1.00 85.75 86 SER A C 1
ATOM 730 O O . SER A 1 86 ? 4.828 3.128 13.101 1.00 85.75 86 SER A O 1
ATOM 732 N N . PHE A 1 87 ? 4.098 3.733 11.075 1.00 86.75 87 PHE A N 1
ATOM 733 C CA . PHE A 1 87 ? 3.421 4.936 11.551 1.00 86.75 87 PHE A CA 1
ATOM 734 C C . PHE A 1 87 ? 2.196 4.600 12.411 1.00 86.75 87 PHE A C 1
ATOM 736 O O . PHE A 1 87 ? 2.012 5.192 13.476 1.00 86.75 87 PHE A O 1
ATOM 743 N N . ALA A 1 88 ? 1.409 3.598 12.009 1.00 87.44 88 ALA A N 1
ATOM 744 C CA . ALA A 1 88 ? 0.296 3.085 12.802 1.00 87.44 88 ALA A CA 1
ATOM 745 C C . ALA A 1 88 ? 0.775 2.506 14.151 1.00 87.44 88 ALA A C 1
ATOM 747 O O . ALA A 1 88 ? 0.235 2.850 15.205 1.00 87.44 88 ALA A O 1
ATOM 748 N N . GLN A 1 89 ? 1.840 1.697 14.138 1.00 87.44 89 GLN A N 1
ATOM 749 C CA . GLN A 1 89 ? 2.467 1.148 15.347 1.00 87.44 89 GLN A CA 1
ATOM 750 C C . GLN A 1 89 ? 3.068 2.240 16.244 1.00 87.44 89 GLN A C 1
ATOM 752 O O . GLN A 1 89 ? 2.944 2.181 17.468 1.00 87.44 89 GLN A O 1
ATOM 757 N N . PHE A 1 90 ? 3.684 3.266 15.656 1.00 88.25 90 PHE A N 1
ATOM 758 C CA . PHE A 1 90 ? 4.210 4.408 16.393 1.00 88.25 90 PHE A CA 1
ATOM 759 C C . PHE A 1 90 ? 3.092 5.163 17.121 1.00 88.25 90 PHE A C 1
ATOM 761 O O . PHE A 1 90 ? 3.192 5.356 18.333 1.00 88.25 90 PHE A O 1
ATOM 768 N N . GLU A 1 91 ? 2.006 5.538 16.433 1.00 86.81 91 GLU A N 1
ATOM 769 C CA . GLU A 1 91 ? 0.868 6.210 17.080 1.00 86.81 91 GLU A CA 1
ATOM 770 C C . GLU A 1 91 ? 0.218 5.335 18.159 1.00 86.81 91 GLU A C 1
ATOM 772 O O . GLU A 1 91 ? -0.213 5.865 19.187 1.00 86.81 91 GLU A O 1
ATOM 777 N N . LEU A 1 92 ? 0.202 4.008 17.980 1.00 87.50 92 LEU A N 1
ATOM 778 C CA . LEU A 1 92 ? -0.228 3.066 19.014 1.00 87.50 92 LEU A CA 1
ATOM 779 C C . LEU A 1 92 ? 0.683 3.139 20.253 1.00 87.50 92 LEU A C 1
ATOM 781 O O . LEU A 1 92 ? 0.192 3.314 21.368 1.00 87.50 92 LEU A O 1
ATOM 785 N N . SER A 1 93 ? 2.006 3.083 20.062 1.00 85.69 93 SER A N 1
ATOM 786 C CA . SER A 1 93 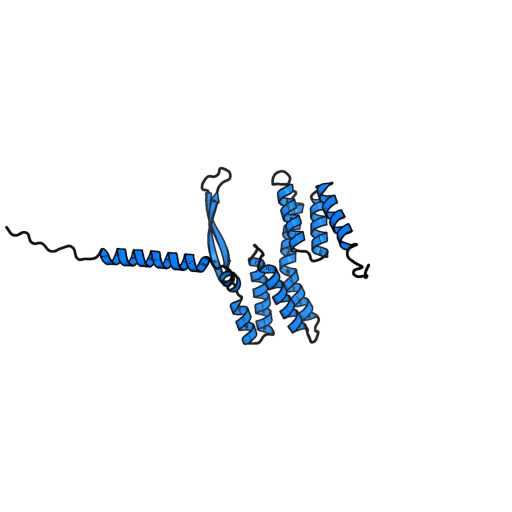? 2.998 3.152 21.149 1.00 85.69 93 SER A CA 1
ATOM 787 C C . SER A 1 93 ? 3.079 4.514 21.846 1.00 85.69 93 SER A C 1
ATOM 789 O O . SER A 1 93 ? 3.469 4.588 23.010 1.00 85.69 93 SER A O 1
ATOM 791 N N . ALA A 1 94 ? 2.674 5.596 21.171 1.00 81.69 94 ALA A N 1
ATOM 792 C CA . ALA A 1 94 ? 2.670 6.945 21.732 1.00 81.69 94 ALA A CA 1
ATOM 793 C C . ALA A 1 94 ? 1.677 7.115 22.903 1.00 81.69 94 ALA A C 1
ATOM 795 O O . ALA A 1 94 ? 1.739 8.133 23.595 1.00 81.69 94 ALA A O 1
ATOM 796 N N . GLY A 1 95 ? 0.781 6.142 23.133 1.00 72.56 95 GLY A N 1
ATOM 797 C CA . GLY A 1 95 ? -0.004 6.007 24.366 1.00 72.56 95 GLY A CA 1
ATOM 798 C C . GLY A 1 95 ? -0.986 7.148 24.646 1.00 72.56 95 GLY A C 1
ATOM 799 O O . GLY A 1 95 ? -1.275 7.439 25.805 1.00 72.56 95 GLY A O 1
ATOM 800 N N . LYS A 1 96 ? -1.477 7.832 23.608 1.00 78.88 96 LYS A N 1
ATOM 801 C CA . LYS A 1 96 ? -2.463 8.918 23.734 1.00 78.88 96 LYS A CA 1
ATOM 802 C C . LYS A 1 96 ? -3.871 8.317 23.824 1.00 78.88 96 LYS A C 1
ATOM 804 O O . LYS A 1 96 ? -4.127 7.265 23.248 1.00 78.88 96 LYS A O 1
ATOM 809 N N . GLU A 1 97 ? -4.813 9.007 24.473 1.00 73.81 97 GLU A N 1
ATOM 810 C CA . GLU A 1 97 ? -6.218 8.548 24.590 1.00 73.81 97 GLU A CA 1
ATOM 811 C C . GLU A 1 97 ? -6.860 8.209 23.232 1.00 73.81 97 GLU A C 1
ATOM 813 O O . GLU A 1 97 ? -7.684 7.305 23.128 1.00 73.81 97 GLU A O 1
ATOM 818 N N . GLU A 1 98 ? -6.437 8.887 22.165 1.00 83.56 98 GLU A N 1
ATOM 819 C CA . GLU A 1 98 ? -6.961 8.702 20.809 1.00 83.56 98 GLU A CA 1
ATOM 820 C C . GLU A 1 98 ? -6.125 7.747 19.938 1.00 83.56 98 GLU A C 1
ATOM 822 O O . GLU A 1 98 ? -6.424 7.589 18.752 1.00 83.56 98 GLU A O 1
ATOM 827 N N . SER A 1 99 ? -5.080 7.110 20.481 1.00 86.62 99 SER A N 1
ATOM 828 C CA . SER A 1 99 ? -4.120 6.304 19.708 1.00 86.62 99 SER A CA 1
ATOM 829 C C . SER A 1 99 ? -4.790 5.205 18.876 1.00 86.62 99 SER A C 1
ATOM 831 O O . SER A 1 99 ? -4.450 5.035 17.707 1.00 86.62 99 SER A O 1
ATOM 833 N N . LEU A 1 100 ? -5.804 4.515 19.415 1.00 89.56 100 LEU A N 1
ATOM 834 C CA . LEU A 1 100 ? -6.541 3.478 18.677 1.00 89.56 100 LEU A CA 1
ATOM 835 C C . LEU A 1 100 ? -7.330 4.049 17.493 1.00 89.56 100 LEU A C 1
ATOM 837 O O . LEU A 1 100 ? -7.353 3.459 16.414 1.00 89.56 100 LEU A O 1
ATOM 841 N N . SER A 1 101 ? -7.977 5.203 17.682 1.00 90.81 101 SER A N 1
ATOM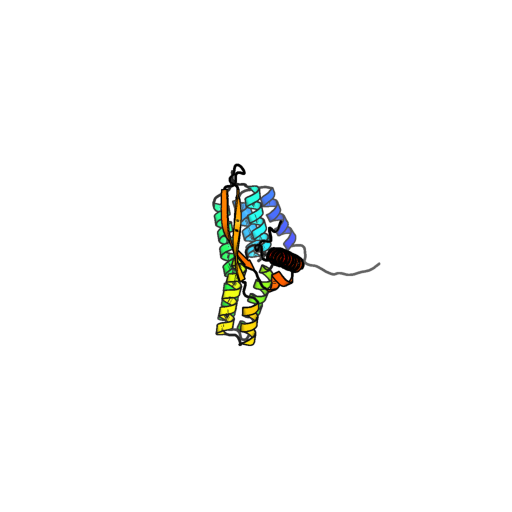 842 C CA . SER A 1 101 ? -8.740 5.860 16.617 1.00 90.81 101 SER A CA 1
ATOM 843 C C . SER A 1 101 ? -7.821 6.364 15.509 1.00 90.81 101 SER A C 1
ATOM 845 O O . SER A 1 101 ? -8.145 6.222 14.333 1.00 90.81 101 SER A O 1
ATOM 847 N N . ARG A 1 102 ? -6.662 6.923 15.871 1.00 89.81 102 ARG A N 1
ATOM 848 C CA . ARG A 1 102 ? -5.666 7.393 14.900 1.00 89.81 102 ARG A CA 1
ATOM 849 C C . ARG A 1 102 ? -5.033 6.245 14.133 1.00 89.81 102 ARG A C 1
ATOM 851 O O . ARG A 1 102 ? -4.922 6.334 12.920 1.00 89.81 102 ARG A O 1
ATOM 858 N N . CYS A 1 103 ? -4.691 5.151 14.812 1.00 92.00 103 CYS A N 1
ATOM 859 C CA . CYS A 1 103 ? -4.171 3.943 14.174 1.00 92.00 103 CYS A CA 1
ATOM 860 C C . CYS A 1 103 ? -5.136 3.428 13.088 1.00 92.00 103 CYS A C 1
ATOM 862 O O . CYS A 1 103 ? -4.731 3.205 11.949 1.00 92.00 103 CYS A O 1
ATOM 864 N N . ARG A 1 104 ? -6.442 3.360 13.395 1.00 93.94 104 ARG A N 1
ATOM 865 C CA . ARG A 1 104 ? -7.483 3.011 12.408 1.00 93.94 104 ARG A CA 1
ATOM 866 C C . ARG A 1 104 ? -7.536 3.979 11.230 1.00 93.94 104 ARG A C 1
ATOM 868 O O . ARG A 1 104 ? -7.609 3.529 10.092 1.00 93.94 104 ARG A O 1
ATOM 875 N N . GLN A 1 105 ? -7.484 5.286 11.492 1.00 93.44 105 GLN A N 1
ATOM 876 C CA . GLN A 1 105 ? -7.468 6.302 10.433 1.00 93.44 105 GLN A CA 1
ATOM 877 C C . GLN A 1 105 ? -6.251 6.148 9.517 1.00 93.44 105 GLN A C 1
ATOM 879 O O . GLN A 1 105 ? -6.401 6.213 8.303 1.00 93.44 105 GLN A O 1
ATOM 884 N N . ILE A 1 106 ? -5.072 5.873 10.080 1.00 92.62 106 ILE A N 1
ATOM 885 C CA . ILE A 1 106 ? -3.844 5.650 9.310 1.00 92.62 106 ILE A CA 1
ATOM 886 C C . ILE A 1 106 ? -4.004 4.446 8.379 1.00 92.62 106 ILE A C 1
ATOM 888 O O . ILE A 1 106 ? -3.712 4.557 7.190 1.00 92.62 106 ILE A O 1
ATOM 892 N N . TYR A 1 107 ? -4.516 3.318 8.881 1.00 93.69 107 TYR A N 1
ATOM 893 C CA . TYR A 1 107 ? -4.773 2.151 8.037 1.00 93.69 107 TYR A CA 1
ATOM 894 C C . TYR A 1 107 ? -5.820 2.424 6.946 1.00 93.69 107 TYR A C 1
ATOM 896 O O . TYR A 1 107 ? -5.651 1.992 5.805 1.00 93.69 107 TYR A O 1
ATOM 904 N N . GLU A 1 108 ? -6.881 3.170 7.262 1.00 93.31 108 GLU A N 1
ATOM 905 C CA . GLU A 1 108 ? -7.913 3.565 6.296 1.00 93.31 108 GLU A CA 1
ATOM 906 C C . GLU A 1 108 ? -7.355 4.454 5.181 1.00 93.31 108 GLU A C 1
ATOM 908 O O . GLU A 1 108 ? -7.620 4.213 3.997 1.00 93.31 108 GLU A O 1
ATOM 913 N N . GLU A 1 109 ? -6.565 5.462 5.545 1.00 90.75 109 GLU A N 1
ATOM 914 C CA . GLU A 1 109 ? -5.908 6.365 4.605 1.00 90.75 109 GLU A CA 1
ATOM 915 C C . GLU A 1 109 ? -4.898 5.624 3.728 1.00 90.75 109 GLU A C 1
ATOM 917 O O . GLU A 1 109 ? -4.920 5.788 2.504 1.00 90.75 109 GLU A O 1
ATOM 922 N N . ALA A 1 110 ? -4.082 4.753 4.324 1.00 88.75 110 ALA A N 1
ATOM 923 C CA . ALA A 1 110 ? -3.119 3.925 3.611 1.00 88.75 110 ALA A CA 1
ATOM 924 C C . ALA A 1 110 ? -3.813 2.982 2.613 1.00 88.75 110 ALA A C 1
ATOM 926 O O . ALA A 1 110 ? -3.470 2.965 1.429 1.00 88.75 110 ALA A O 1
ATOM 927 N N . ASN A 1 111 ? -4.863 2.269 3.043 1.00 90.25 111 ASN A N 1
ATOM 928 C CA . ASN A 1 111 ? -5.629 1.373 2.173 1.00 90.25 111 ASN A CA 1
ATOM 929 C C . ASN A 1 111 ? -6.255 2.141 1.002 1.00 90.25 111 ASN A C 1
ATOM 931 O O . ASN A 1 111 ? -6.236 1.667 -0.131 1.00 90.25 111 ASN A O 1
ATOM 935 N N . LYS A 1 112 ? -6.771 3.354 1.248 1.00 87.69 112 LYS A N 1
ATOM 936 C CA . LYS A 1 112 ? -7.318 4.222 0.198 1.00 87.69 112 LYS A CA 1
ATOM 937 C C . LYS A 1 112 ? -6.243 4.690 -0.785 1.00 87.69 112 LYS A C 1
ATOM 939 O O . LYS A 1 112 ? -6.505 4.701 -1.987 1.00 87.69 112 LYS A O 1
ATOM 944 N N . ALA A 1 113 ? -5.067 5.076 -0.294 1.00 83.00 113 ALA A N 1
ATOM 945 C CA . ALA A 1 113 ? -3.954 5.527 -1.126 1.00 83.00 113 ALA A CA 1
ATOM 946 C C . ALA A 1 113 ? -3.446 4.417 -2.062 1.00 83.00 113 ALA A C 1
ATOM 948 O O . ALA A 1 113 ? -3.104 4.694 -3.209 1.00 83.00 113 ALA A O 1
ATOM 949 N N . MET A 1 114 ? -3.473 3.162 -1.604 1.00 83.00 114 MET A N 1
ATOM 950 C CA . MET A 1 114 ? -2.970 2.002 -2.348 1.00 83.00 114 MET A CA 1
ATOM 951 C C . MET A 1 114 ? -3.975 1.387 -3.338 1.00 83.00 114 MET A C 1
ATOM 953 O O . MET A 1 114 ? -3.622 0.457 -4.057 1.00 83.00 114 MET A O 1
ATOM 957 N N . ARG A 1 115 ? -5.215 1.893 -3.433 1.00 80.06 115 ARG A N 1
ATOM 958 C CA . ARG A 1 115 ? -6.253 1.325 -4.327 1.00 80.06 115 ARG A CA 1
ATOM 959 C C . ARG A 1 115 ? -5.880 1.321 -5.810 1.00 80.06 115 ARG A C 1
ATOM 961 O O . ARG A 1 115 ? -6.345 0.462 -6.546 1.00 80.06 115 ARG A O 1
ATOM 968 N N . ASN A 1 116 ? -5.077 2.291 -6.241 1.00 70.88 116 ASN A N 1
ATOM 969 C CA . ASN A 1 116 ? -4.695 2.461 -7.645 1.00 70.88 116 ASN A CA 1
ATOM 970 C C . ASN A 1 116 ? -3.244 2.040 -7.925 1.00 70.88 116 ASN A C 1
ATOM 972 O O . ASN A 1 116 ? -2.748 2.301 -9.018 1.00 70.88 116 ASN A O 1
ATOM 976 N N . CYS A 1 117 ? -2.547 1.461 -6.946 1.00 67.06 117 CYS A N 1
ATOM 977 C CA . CYS A 1 117 ? -1.188 0.970 -7.146 1.00 67.06 117 CYS A CA 1
ATOM 978 C C . CYS A 1 117 ? -1.224 -0.376 -7.883 1.00 67.06 117 CYS A C 1
ATOM 980 O O . CYS A 1 117 ? -2.069 -1.222 -7.590 1.00 67.06 117 CYS A O 1
ATOM 982 N N . GLU A 1 118 ? -0.305 -0.576 -8.829 1.00 67.94 118 GLU A N 1
ATOM 983 C CA . GLU A 1 118 ? -0.159 -1.857 -9.538 1.00 67.94 118 GLU A CA 1
ATOM 984 C C . GLU A 1 118 ? 0.386 -2.953 -8.610 1.00 67.94 118 GLU A C 1
ATOM 986 O O . GLU A 1 118 ? -0.023 -4.112 -8.695 1.00 67.94 118 GLU A O 1
ATOM 991 N N . GLU A 1 119 ? 1.228 -2.554 -7.655 1.00 71.38 119 GLU A N 1
ATOM 992 C CA . GLU A 1 119 ? 1.808 -3.411 -6.625 1.00 71.38 119 GLU A CA 1
ATOM 993 C C . GLU A 1 119 ? 0.785 -3.735 -5.527 1.00 71.38 119 GLU A C 1
ATOM 995 O O . GLU A 1 119 ? 0.616 -3.023 -4.534 1.00 71.38 119 GLU A O 1
ATOM 1000 N N . LYS A 1 120 ? 0.054 -4.835 -5.718 1.00 83.31 120 LYS A N 1
ATOM 1001 C CA . LYS A 1 120 ? -1.021 -5.263 -4.808 1.00 83.31 120 LYS A CA 1
ATOM 1002 C C . LYS A 1 120 ? -0.522 -5.912 -3.521 1.00 83.31 120 LYS A C 1
ATOM 1004 O O . LYS A 1 120 ? -1.242 -5.905 -2.524 1.00 83.31 120 LYS A O 1
ATOM 1009 N N . GLU A 1 121 ? 0.681 -6.475 -3.538 1.00 84.62 121 GLU A N 1
ATOM 1010 C CA . GLU A 1 121 ? 1.290 -7.170 -2.395 1.00 84.62 121 GLU A CA 1
ATOM 1011 C C . GLU A 1 121 ? 1.486 -6.242 -1.194 1.00 84.62 121 GLU A C 1
ATOM 1013 O O . GLU A 1 121 ? 1.262 -6.644 -0.055 1.00 84.62 121 GLU A O 1
ATOM 1018 N N . GLU A 1 122 ? 1.798 -4.972 -1.442 1.00 80.25 122 GLU A N 1
ATOM 1019 C CA . GLU A 1 122 ? 1.953 -3.950 -0.400 1.00 80.25 122 GLU A CA 1
ATOM 1020 C C . GLU A 1 122 ? 0.643 -3.712 0.348 1.00 80.25 122 GLU A C 1
ATOM 1022 O O . GLU A 1 122 ? 0.596 -3.680 1.579 1.00 80.25 122 GLU A O 1
ATOM 1027 N N . ARG A 1 123 ? -0.454 -3.616 -0.407 1.00 87.31 123 ARG A N 1
ATOM 1028 C CA . ARG A 1 123 ? -1.792 -3.460 0.157 1.00 87.31 123 ARG A CA 1
ATOM 1029 C C . ARG A 1 123 ? -2.221 -4.706 0.931 1.00 87.31 123 ARG A C 1
ATOM 1031 O O . ARG A 1 123 ? -2.910 -4.569 1.937 1.00 87.31 123 ARG A O 1
ATOM 1038 N N . VAL A 1 124 ? -1.806 -5.902 0.499 1.00 90.38 124 VAL A N 1
ATOM 1039 C CA . VAL A 1 124 ? -2.052 -7.146 1.249 1.00 90.38 124 VAL A CA 1
ATOM 1040 C C . VAL A 1 124 ? -1.347 -7.098 2.604 1.00 90.38 124 VAL A C 1
ATOM 1042 O O . VAL A 1 124 ? -2.015 -7.270 3.619 1.00 90.38 124 VAL A O 1
ATOM 1045 N N . MET A 1 125 ? -0.051 -6.769 2.641 1.00 89.56 125 MET A N 1
ATOM 1046 C CA . MET A 1 125 ? 0.713 -6.656 3.894 1.00 89.56 125 MET A CA 1
ATOM 1047 C C . MET A 1 125 ? 0.117 -5.614 4.854 1.00 89.56 125 MET A C 1
ATOM 1049 O O . MET A 1 125 ? 0.004 -5.859 6.057 1.00 89.56 125 MET A O 1
ATOM 1053 N N . LEU A 1 126 ? -0.326 -4.464 4.332 1.00 90.94 126 LEU A N 1
ATOM 1054 C CA . LEU A 1 126 ? -1.024 -3.448 5.122 1.00 90.94 126 LEU A CA 1
ATOM 1055 C C . LEU A 1 126 ? -2.316 -3.998 5.753 1.00 90.94 126 LEU A C 1
ATOM 1057 O O . LEU A 1 126 ? -2.558 -3.776 6.940 1.00 90.94 126 LEU A O 1
ATOM 1061 N N . LEU A 1 127 ? -3.147 -4.698 4.971 1.00 93.25 127 LEU A N 1
ATOM 1062 C CA . LEU A 1 127 ? -4.409 -5.273 5.451 1.00 93.25 127 LEU A CA 1
ATOM 1063 C C . LEU A 1 127 ? -4.184 -6.406 6.457 1.00 93.25 127 LEU A C 1
ATOM 1065 O O . LEU A 1 127 ? -4.933 -6.494 7.425 1.00 93.25 127 LEU A O 1
ATOM 1069 N N . GLU A 1 128 ? -3.145 -7.224 6.281 1.00 93.12 128 GLU A N 1
ATOM 1070 C CA . GLU A 1 128 ? -2.737 -8.237 7.264 1.00 93.12 128 GLU A CA 1
ATOM 1071 C C . GLU A 1 128 ? -2.341 -7.587 8.596 1.00 93.12 128 GLU A C 1
ATOM 1073 O O . GLU A 1 128 ? -2.833 -7.984 9.652 1.00 93.12 128 GLU A O 1
ATOM 1078 N N . SER A 1 129 ? -1.529 -6.526 8.557 1.00 93.38 129 SER A N 1
ATOM 1079 C CA . SER A 1 129 ? -1.169 -5.765 9.760 1.00 93.38 129 SER A CA 1
ATOM 1080 C C . SER A 1 129 ? -2.390 -5.120 10.425 1.00 93.38 129 SER A C 1
ATOM 1082 O O . SER A 1 129 ? -2.519 -5.136 11.651 1.00 93.38 129 SER A O 1
ATOM 1084 N N . TRP A 1 130 ? -3.320 -4.577 9.634 1.00 95.12 130 TRP A N 1
ATOM 1085 C CA . TRP A 1 130 ? -4.558 -4.003 10.158 1.00 95.12 130 TRP A CA 1
ATOM 1086 C C . TRP A 1 130 ? -5.467 -5.068 10.782 1.00 95.12 130 TRP A C 1
ATOM 1088 O O . TRP A 1 130 ? -6.058 -4.840 11.839 1.00 95.12 130 TRP A O 1
ATOM 1098 N N . ARG A 1 131 ? -5.546 -6.255 10.177 1.00 95.25 131 ARG A N 1
ATOM 1099 C CA . ARG A 1 131 ? -6.287 -7.390 10.729 1.00 95.25 131 ARG A CA 1
ATOM 1100 C C . ARG A 1 131 ? -5.738 -7.791 12.092 1.00 95.25 131 ARG A C 1
ATOM 1102 O O . ARG A 1 131 ? -6.518 -7.862 13.034 1.00 95.25 131 ARG A O 1
ATOM 1109 N N . ASN A 1 132 ? -4.419 -7.943 12.219 1.00 94.88 132 ASN A N 1
ATOM 1110 C CA . ASN A 1 132 ? -3.767 -8.248 13.497 1.00 94.88 132 ASN A CA 1
ATOM 1111 C C . ASN A 1 132 ? -4.060 -7.164 14.551 1.00 94.88 132 ASN A C 1
ATOM 1113 O O . ASN A 1 132 ? -4.383 -7.465 15.697 1.00 94.88 132 ASN A O 1
ATOM 1117 N N . PHE A 1 133 ? -4.037 -5.888 14.152 1.00 94.75 133 PHE A N 1
ATOM 1118 C CA . PHE A 1 133 ? -4.424 -4.788 15.036 1.00 94.75 133 PHE A CA 1
ATOM 1119 C C . PHE A 1 133 ? -5.886 -4.894 15.515 1.00 94.75 133 PHE A C 1
ATOM 1121 O O . PHE A 1 133 ? -6.158 -4.702 16.700 1.00 94.75 133 PHE A O 1
ATOM 1128 N N . GLU A 1 134 ? -6.845 -5.198 14.633 1.00 95.31 134 GLU A N 1
ATOM 1129 C CA . GLU A 1 134 ? -8.245 -5.378 15.047 1.00 95.31 134 GLU A CA 1
ATOM 1130 C C . GLU A 1 134 ? -8.459 -6.689 15.818 1.00 95.31 134 GLU A C 1
ATOM 1132 O O . GLU A 1 134 ? -9.358 -6.745 16.653 1.00 95.31 134 GLU A O 1
ATOM 1137 N N . GLU A 1 135 ? -7.642 -7.726 15.612 1.00 94.88 135 GLU A N 1
ATOM 1138 C CA . GLU A 1 135 ? -7.642 -8.933 16.447 1.00 94.88 135 GLU A CA 1
ATOM 1139 C C . GLU A 1 135 ? -7.347 -8.603 17.915 1.00 94.88 135 GLU A C 1
ATOM 1141 O O . GLU A 1 135 ? -8.081 -9.082 18.789 1.00 94.88 135 GLU A O 1
ATOM 1146 N N . GLU A 1 136 ? -6.355 -7.739 18.159 1.00 92.56 136 GLU A N 1
ATOM 1147 C CA . GLU A 1 136 ? -5.912 -7.309 19.491 1.00 92.56 136 GLU A CA 1
ATOM 1148 C C . GLU A 1 136 ? -6.806 -6.230 20.132 1.00 92.56 136 GLU A C 1
ATOM 1150 O O . GLU A 1 136 ? -7.120 -6.320 21.320 1.00 92.56 136 GLU A O 1
ATOM 1155 N N . PHE A 1 137 ? -7.231 -5.211 19.372 1.00 91.62 137 PHE A N 1
ATOM 1156 C CA . PHE A 1 137 ? -7.891 -4.003 19.908 1.00 91.62 137 PHE A CA 1
ATOM 1157 C C . PHE A 1 137 ? -9.309 -3.745 19.361 1.00 91.62 137 PHE A C 1
ATOM 1159 O O . PHE A 1 137 ? -9.931 -2.721 19.678 1.00 91.62 137 PHE A O 1
ATOM 1166 N N . GLY A 1 138 ? -9.807 -4.614 18.483 1.00 91.19 138 GLY A N 1
ATOM 1167 C CA . GLY A 1 138 ? -11.079 -4.459 17.778 1.00 91.19 138 GLY A CA 1
ATOM 1168 C C . GLY A 1 138 ? -12.266 -5.170 18.422 1.00 91.19 138 GLY A C 1
ATOM 1169 O O . GLY A 1 138 ? -12.140 -5.944 19.370 1.00 91.19 138 GLY A O 1
ATOM 1170 N N . THR A 1 139 ? -13.446 -4.911 17.864 1.00 94.38 139 THR A N 1
ATOM 1171 C CA . THR A 1 139 ? -14.704 -5.604 18.173 1.00 94.38 139 THR A CA 1
ATOM 1172 C C . THR A 1 139 ? -15.049 -6.572 17.044 1.00 94.38 139 THR A C 1
ATOM 1174 O O . THR A 1 139 ? -14.549 -6.428 15.931 1.00 94.38 139 THR A O 1
ATOM 1177 N N . ASP A 1 140 ? -15.956 -7.522 17.275 1.00 95.19 140 ASP A N 1
ATOM 1178 C CA . ASP A 1 140 ? -16.374 -8.475 16.228 1.00 95.19 140 ASP A CA 1
ATOM 1179 C C . ASP A 1 140 ? -16.857 -7.759 14.955 1.00 95.19 140 ASP A C 1
ATOM 1181 O O . ASP A 1 140 ? -16.510 -8.133 13.839 1.00 95.19 140 ASP A O 1
ATOM 1185 N N . THR A 1 141 ? -17.550 -6.630 15.121 1.00 94.44 141 THR A N 1
ATOM 1186 C CA . THR A 1 141 ? -17.997 -5.779 14.012 1.00 94.44 141 THR A CA 1
ATOM 1187 C C . THR A 1 141 ? -16.853 -5.149 13.211 1.00 94.44 141 THR A C 1
ATOM 1189 O O . THR A 1 141 ? -16.969 -5.018 11.991 1.00 94.44 141 THR A O 1
ATOM 1192 N N . THR A 1 142 ? -15.752 -4.734 13.853 1.00 92.56 142 THR A N 1
ATOM 1193 C CA . THR A 1 142 ? -14.602 -4.167 13.132 1.00 92.56 142 THR A CA 1
ATOM 1194 C C . THR A 1 142 ? -13.787 -5.267 12.466 1.00 92.56 142 THR A C 1
ATOM 1196 O O . THR A 1 142 ? -13.382 -5.080 11.320 1.00 92.56 142 THR A O 1
ATOM 1199 N N . LYS A 1 143 ? -13.643 -6.430 13.110 1.00 93.88 143 LYS A N 1
ATOM 1200 C CA . LYS A 1 143 ? -12.999 -7.627 12.544 1.00 93.88 143 LYS A CA 1
ATOM 1201 C C . LYS A 1 143 ? -13.705 -8.102 11.274 1.00 93.88 143 LYS A C 1
ATOM 1203 O O . LYS A 1 143 ? -13.075 -8.192 10.225 1.00 93.88 143 LYS A O 1
ATOM 1208 N N . GLU A 1 144 ? -15.029 -8.263 11.323 1.00 94.31 144 GLU A N 1
ATOM 1209 C CA . GLU A 1 144 ? -15.838 -8.632 10.153 1.00 94.31 144 GLU A CA 1
ATOM 1210 C C . GLU A 1 144 ? -15.704 -7.633 8.998 1.00 94.31 144 GLU A C 1
ATOM 1212 O O . GLU A 1 144 ? -15.782 -8.005 7.824 1.00 94.31 144 GLU A O 1
ATOM 1217 N N . ARG A 1 145 ? -15.537 -6.341 9.308 1.00 93.69 145 ARG A N 1
ATOM 1218 C CA . ARG A 1 145 ? -15.303 -5.321 8.284 1.00 93.69 145 ARG A CA 1
ATOM 1219 C C . ARG A 1 145 ? -13.957 -5.538 7.597 1.00 93.69 145 ARG A C 1
ATOM 1221 O O . ARG A 1 145 ? -13.918 -5.456 6.374 1.00 93.69 145 ARG A O 1
ATOM 1228 N N . ILE A 1 146 ? -12.889 -5.808 8.350 1.00 93.94 146 ILE A N 1
ATOM 1229 C CA . ILE A 1 146 ? -11.558 -6.046 7.770 1.00 93.94 146 ILE A CA 1
ATOM 1230 C C . ILE A 1 146 ? -11.530 -7.350 6.975 1.00 93.94 146 ILE A C 1
ATOM 1232 O O . ILE A 1 146 ? -11.003 -7.359 5.868 1.00 93.94 146 ILE A O 1
ATOM 1236 N N . ASP A 1 147 ? -12.185 -8.408 7.451 1.00 93.31 147 ASP A N 1
ATOM 1237 C CA . ASP A 1 147 ? -12.283 -9.673 6.712 1.00 93.31 147 ASP A CA 1
ATOM 1238 C C . ASP A 1 147 ? -12.918 -9.491 5.322 1.00 93.31 147 ASP A C 1
ATOM 1240 O O . ASP A 1 147 ? -12.486 -10.113 4.355 1.00 93.31 147 ASP A O 1
ATOM 1244 N N . LYS A 1 148 ? -13.889 -8.577 5.181 1.00 93.31 148 LYS A N 1
ATOM 1245 C CA . LYS A 1 148 ? -14.503 -8.230 3.883 1.00 93.31 148 LYS A CA 1
ATOM 1246 C C . LYS A 1 148 ? -13.585 -7.427 2.954 1.00 93.31 148 LYS A C 1
ATOM 1248 O O . LYS A 1 148 ? -13.879 -7.326 1.764 1.00 93.31 148 LYS A O 1
ATOM 1253 N N . LEU A 1 149 ? -12.513 -6.835 3.480 1.00 92.00 149 LEU A N 1
ATOM 1254 C CA . LEU A 1 149 ? -11.504 -6.111 2.701 1.00 92.00 149 LEU A CA 1
ATOM 1255 C C . LEU A 1 149 ? -10.372 -7.024 2.217 1.00 92.00 149 LEU A C 1
ATOM 1257 O O . LEU A 1 149 ? -9.657 -6.643 1.287 1.00 92.00 149 LEU A O 1
ATOM 1261 N N . MET A 1 150 ? -10.203 -8.202 2.827 1.00 93.06 150 MET A N 1
ATOM 1262 C CA . MET A 1 150 ? -9.097 -9.108 2.521 1.00 93.06 150 MET A CA 1
ATOM 1263 C C . MET A 1 150 ? -9.146 -9.595 1.061 1.00 93.06 150 MET A C 1
ATOM 1265 O O . MET A 1 150 ? -10.219 -9.942 0.560 1.00 93.06 150 MET A O 1
ATOM 1269 N N . PRO A 1 151 ? -8.000 -9.630 0.358 1.00 93.06 151 PRO A N 1
ATOM 1270 C CA . PRO A 1 151 ? -7.945 -10.060 -1.032 1.00 93.06 151 PRO A CA 1
ATOM 1271 C C . PRO A 1 151 ? -7.975 -11.581 -1.194 1.00 93.06 151 PRO A C 1
ATOM 1273 O O . PRO A 1 151 ? -7.463 -12.334 -0.366 1.00 93.06 151 PRO A O 1
ATOM 1276 N N . GLU A 1 152 ? -8.465 -12.028 -2.346 1.00 90.38 152 GLU A N 1
ATOM 1277 C CA . GLU A 1 152 ? -8.315 -13.405 -2.806 1.00 90.38 152 GLU A CA 1
ATOM 1278 C C . GLU A 1 152 ? -7.017 -13.560 -3.606 1.00 90.38 152 GLU A C 1
ATOM 1280 O O . GLU A 1 152 ? -6.780 -12.841 -4.582 1.00 90.38 152 GLU A O 1
ATOM 1285 N N . LYS A 1 153 ? -6.174 -14.521 -3.214 1.00 90.69 153 LYS A N 1
ATOM 1286 C CA . LYS A 1 153 ? -4.954 -14.880 -3.948 1.00 90.69 153 LYS A CA 1
ATOM 1287 C C . LYS A 1 153 ? -5.283 -15.878 -5.053 1.00 90.69 153 LYS A C 1
ATOM 1289 O O . LYS A 1 153 ? -5.773 -16.973 -4.783 1.00 90.69 153 LYS A O 1
ATOM 1294 N N . ILE A 1 154 ? -4.968 -15.529 -6.296 1.00 88.38 154 ILE A N 1
ATOM 1295 C CA . ILE A 1 154 ? -5.271 -16.340 -7.478 1.00 88.38 154 ILE A CA 1
ATOM 1296 C C . ILE A 1 154 ? -3.995 -16.610 -8.265 1.00 88.38 154 ILE A C 1
ATOM 1298 O O . ILE A 1 154 ? -3.134 -15.748 -8.421 1.00 88.38 154 ILE A O 1
ATOM 1302 N N . LYS A 1 155 ? -3.883 -17.829 -8.791 1.00 90.62 155 LYS A N 1
ATOM 1303 C CA . LYS A 1 155 ? -2.779 -18.246 -9.654 1.00 90.62 155 LYS A CA 1
ATOM 1304 C C . LYS A 1 155 ? -3.122 -17.961 -11.117 1.00 90.62 155 LYS A C 1
ATOM 1306 O O . LYS A 1 155 ? -4.130 -18.451 -11.626 1.00 90.62 155 LYS A O 1
ATOM 1311 N N . LYS A 1 156 ? -2.286 -17.181 -11.798 1.00 88.44 156 LYS A N 1
ATOM 1312 C CA . LYS A 1 156 ? -2.408 -16.829 -13.219 1.00 88.44 156 LYS A CA 1
ATOM 1313 C C . LYS A 1 156 ? -1.236 -17.390 -14.021 1.00 88.44 156 LYS A C 1
ATOM 1315 O O . LYS A 1 156 ? -0.215 -17.781 -13.463 1.00 88.44 156 LYS A O 1
ATOM 1320 N N . ARG A 1 157 ? -1.404 -17.454 -15.345 1.00 85.81 157 ARG A N 1
ATOM 1321 C CA . ARG A 1 157 ? -0.362 -17.869 -16.295 1.00 85.81 157 ARG A CA 1
ATOM 1322 C C . ARG A 1 157 ? -0.191 -16.769 -17.335 1.00 85.81 157 ARG A C 1
ATOM 1324 O O . ARG A 1 157 ? -1.176 -16.408 -17.978 1.00 85.81 157 ARG A O 1
ATOM 1331 N N . ARG A 1 158 ? 1.024 -16.242 -17.497 1.00 85.12 158 ARG A N 1
ATOM 1332 C CA . ARG A 1 158 ? 1.378 -15.323 -18.590 1.00 85.12 158 ARG A CA 1
ATOM 1333 C C . ARG A 1 158 ? 2.263 -16.040 -19.598 1.00 85.12 158 ARG A C 1
ATOM 1335 O O . ARG A 1 158 ? 3.057 -16.897 -19.221 1.00 85.12 158 ARG A O 1
ATOM 1342 N N . LYS A 1 159 ? 2.091 -15.727 -20.880 1.00 84.00 159 LYS A N 1
ATOM 1343 C CA . LYS A 1 159 ? 2.948 -16.267 -21.936 1.00 84.00 159 LYS A CA 1
ATOM 1344 C C . LYS A 1 159 ? 4.260 -15.485 -21.925 1.00 84.00 159 LYS A C 1
ATOM 1346 O O . LYS A 1 159 ? 4.218 -14.258 -21.938 1.00 84.00 159 LYS A O 1
ATOM 1351 N N . LEU A 1 160 ? 5.386 -16.185 -21.879 1.00 81.44 160 LEU A N 1
ATOM 1352 C CA . LEU A 1 160 ? 6.703 -15.581 -22.019 1.00 81.44 160 LEU A CA 1
ATOM 1353 C C . LEU A 1 160 ? 7.088 -15.547 -23.497 1.00 81.44 160 LEU A C 1
ATOM 1355 O O . LEU A 1 160 ? 6.858 -16.512 -24.231 1.00 81.44 160 LEU A O 1
ATOM 1359 N N . GLN A 1 161 ? 7.676 -14.433 -23.916 1.00 83.62 161 GLN A N 1
ATOM 1360 C CA . GLN A 1 161 ? 8.336 -14.303 -25.210 1.00 83.62 161 GLN A CA 1
ATOM 1361 C C . GLN A 1 161 ? 9.839 -14.201 -24.965 1.00 83.62 161 GLN A C 1
ATOM 1363 O O . GLN A 1 161 ? 10.262 -13.513 -24.037 1.00 83.62 161 GLN A O 1
ATOM 1368 N N . ALA A 1 162 ? 10.624 -14.922 -25.759 1.00 77.12 162 ALA A N 1
ATOM 1369 C CA . ALA A 1 162 ? 12.073 -14.768 -25.780 1.00 77.12 162 ALA A CA 1
ATOM 1370 C C . ALA A 1 162 ? 12.459 -13.454 -26.486 1.00 77.12 162 ALA A C 1
ATOM 1372 O O . ALA A 1 162 ? 11.634 -12.842 -27.165 1.00 77.12 162 ALA A O 1
ATOM 1373 N N . GLU A 1 163 ? 13.717 -13.027 -26.344 1.00 74.94 163 GLU A N 1
ATOM 1374 C CA . GLU A 1 163 ? 14.253 -11.800 -26.966 1.00 74.94 163 GLU A CA 1
ATOM 1375 C C . GLU A 1 163 ? 14.124 -11.787 -28.501 1.00 74.94 163 GLU A C 1
ATOM 1377 O O . GLU A 1 163 ? 14.061 -10.728 -29.120 1.00 74.94 163 GLU A O 1
ATOM 1382 N N . ASP A 1 164 ? 14.033 -12.964 -29.121 1.00 73.56 164 ASP A N 1
ATOM 1383 C CA . ASP A 1 164 ? 13.820 -13.153 -30.559 1.00 73.56 164 ASP A CA 1
ATOM 1384 C C . ASP A 1 164 ? 12.331 -13.187 -30.966 1.00 73.56 164 ASP A C 1
ATOM 1386 O O . ASP A 1 164 ? 12.002 -13.407 -32.134 1.00 73.56 164 ASP A O 1
ATOM 1390 N N . GLY A 1 165 ? 11.419 -12.978 -30.011 1.00 75.12 165 GLY A N 1
ATOM 1391 C CA . GLY A 1 165 ? 9.972 -13.050 -30.202 1.00 75.12 165 GLY A CA 1
ATOM 1392 C C . GLY A 1 165 ? 9.412 -14.473 -30.298 1.00 75.12 165 GLY A C 1
ATOM 1393 O O . GLY A 1 165 ? 8.215 -14.630 -30.552 1.00 75.12 165 GLY A O 1
ATOM 1394 N N . SER A 1 166 ? 10.233 -15.511 -30.102 1.00 75.12 166 SER A N 1
ATOM 1395 C CA . SER A 1 166 ? 9.774 -16.901 -30.076 1.00 75.12 166 SER A CA 1
ATOM 1396 C C . SER A 1 166 ? 9.048 -17.245 -28.768 1.00 75.12 166 SER A C 1
ATOM 1398 O O . SER A 1 166 ? 9.214 -16.601 -27.727 1.00 75.12 166 SER A O 1
ATOM 1400 N N . ASP A 1 167 ? 8.181 -18.259 -28.826 1.00 82.75 167 ASP A N 1
ATOM 1401 C CA . ASP A 1 167 ? 7.382 -18.702 -27.683 1.00 82.75 167 ASP A CA 1
ATOM 1402 C C . ASP A 1 167 ? 8.278 -19.351 -26.610 1.00 82.75 167 ASP A C 1
ATOM 1404 O O . ASP A 1 167 ? 8.671 -20.510 -26.733 1.00 82.75 167 ASP A O 1
ATOM 1408 N N . ALA A 1 168 ? 8.545 -18.628 -25.518 1.00 79.38 168 ALA A N 1
ATOM 1409 C CA . ALA A 1 168 ? 9.399 -19.073 -24.409 1.00 79.38 168 ALA A CA 1
ATOM 1410 C C . ALA A 1 168 ? 8.639 -19.824 -23.295 1.00 79.38 168 ALA A C 1
ATOM 1412 O O . ALA A 1 168 ? 9.187 -20.120 -22.235 1.00 79.38 168 ALA A O 1
ATOM 1413 N N . GLY A 1 169 ? 7.365 -20.153 -23.525 1.00 86.81 169 GLY A N 1
ATOM 1414 C CA . GLY A 1 169 ? 6.539 -20.942 -22.609 1.00 86.81 169 GLY A CA 1
ATOM 1415 C C . GLY A 1 169 ? 5.582 -20.113 -21.747 1.00 86.81 169 GLY A C 1
ATOM 1416 O O . GLY A 1 169 ? 5.157 -19.021 -22.123 1.00 86.81 169 GLY A O 1
ATOM 1417 N N . TRP A 1 170 ? 5.174 -20.680 -20.609 1.00 83.38 170 TRP A N 1
ATOM 1418 C CA . TRP A 1 170 ? 4.207 -20.084 -19.682 1.00 83.38 170 TRP A CA 1
ATOM 1419 C C . TRP A 1 170 ? 4.845 -19.886 -18.311 1.00 83.38 170 TRP A C 1
ATOM 1421 O O . TRP A 1 170 ? 5.381 -20.840 -17.752 1.00 83.38 170 TRP A O 1
ATOM 1431 N N . GLU A 1 171 ? 4.703 -18.696 -17.738 1.00 85.50 171 GLU A N 1
ATOM 1432 C CA . GLU A 1 171 ? 5.097 -18.407 -16.361 1.00 85.50 171 GLU A CA 1
ATOM 1433 C C . GLU A 1 171 ? 3.868 -18.329 -15.461 1.00 85.50 171 GLU A C 1
ATOM 1435 O O . GLU A 1 171 ? 2.882 -17.653 -15.777 1.00 85.50 171 GLU A O 1
ATOM 1440 N N . GLU A 1 172 ? 3.921 -19.041 -14.340 1.00 87.94 172 GLU A N 1
ATOM 1441 C CA . GLU A 1 172 ? 2.893 -18.984 -13.312 1.00 87.94 172 GLU A CA 1
ATOM 1442 C C . GLU A 1 172 ? 3.217 -17.862 -12.327 1.00 87.94 172 GLU A C 1
ATOM 1444 O O . GLU A 1 172 ? 4.296 -17.844 -11.746 1.00 87.94 172 GLU A O 1
ATOM 1449 N N . TYR A 1 173 ? 2.271 -16.951 -12.110 1.00 83.25 173 TYR A N 1
ATOM 1450 C CA . TYR A 1 173 ? 2.415 -15.860 -11.150 1.00 83.25 173 TYR A CA 1
ATOM 1451 C C . TYR A 1 173 ? 1.167 -15.749 -10.275 1.00 83.25 173 TYR A C 1
ATOM 1453 O O . TYR A 1 173 ? 0.074 -16.173 -10.666 1.00 83.25 173 TYR A O 1
ATOM 1461 N N . TYR A 1 174 ? 1.332 -15.210 -9.071 1.00 85.50 174 TYR A N 1
ATOM 1462 C CA . TYR A 1 174 ? 0.212 -14.919 -8.186 1.00 85.50 174 TYR A CA 1
ATOM 1463 C C . TYR A 1 174 ? -0.273 -13.493 -8.416 1.00 85.50 174 TYR A C 1
ATOM 1465 O O . TYR A 1 174 ? 0.516 -12.584 -8.634 1.00 85.50 174 TYR A O 1
ATOM 1473 N N . ASP A 1 175 ? -1.585 -13.314 -8.371 1.00 85.81 175 ASP A N 1
ATOM 1474 C CA . ASP A 1 175 ? -2.231 -12.009 -8.391 1.00 85.81 175 ASP A CA 1
ATOM 1475 C C . ASP A 1 175 ? -3.262 -11.963 -7.261 1.00 85.81 175 ASP A C 1
ATOM 1477 O O . ASP A 1 175 ? -3.787 -12.998 -6.837 1.00 85.81 175 ASP A O 1
ATOM 1481 N N . TYR A 1 176 ? -3.556 -10.762 -6.781 1.00 88.88 176 TYR A N 1
ATOM 1482 C CA . TYR A 1 176 ? -4.506 -10.526 -5.701 1.00 88.88 176 TYR A CA 1
ATOM 1483 C C . TYR A 1 176 ? -5.741 -9.808 -6.248 1.00 88.88 176 TYR A C 1
ATOM 1485 O O . TYR A 1 176 ? -5.643 -8.864 -7.040 1.00 88.88 176 TYR A O 1
ATOM 1493 N N . ILE A 1 177 ? -6.927 -10.257 -5.846 1.00 87.81 177 ILE A N 1
ATOM 1494 C CA . ILE A 1 177 ? -8.195 -9.612 -6.190 1.00 87.81 177 ILE A CA 1
ATOM 1495 C C . ILE A 1 177 ? -8.832 -9.080 -4.915 1.00 87.81 177 ILE A C 1
ATOM 1497 O O . ILE A 1 177 ? -9.208 -9.849 -4.037 1.00 87.81 177 ILE A O 1
ATOM 1501 N N . PHE A 1 178 ? -8.976 -7.758 -4.828 1.00 88.69 178 PHE A N 1
ATOM 1502 C CA . PHE A 1 178 ? -9.675 -7.117 -3.720 1.00 88.69 178 PHE A CA 1
ATOM 1503 C C . PHE A 1 178 ? -11.189 -7.093 -4.000 1.00 88.69 178 PHE A C 1
ATOM 1505 O O . PHE A 1 178 ? -11.605 -6.665 -5.090 1.00 88.69 178 PHE A O 1
ATOM 1512 N N . PRO A 1 179 ? -12.032 -7.500 -3.034 1.00 85.88 179 PRO A N 1
ATOM 1513 C CA . PRO A 1 179 ? -13.487 -7.492 -3.194 1.00 85.88 179 PRO A CA 1
ATOM 1514 C C . PRO A 1 179 ? -14.059 -6.118 -3.585 1.00 85.88 179 PRO A C 1
ATOM 1516 O O . PRO A 1 179 ? -14.920 -6.030 -4.463 1.00 85.88 179 PRO A O 1
ATOM 1519 N N . GLU A 1 180 ? -13.541 -5.031 -2.998 1.00 75.94 180 GLU A N 1
ATOM 1520 C CA . GLU A 1 180 ? -13.996 -3.659 -3.286 1.00 75.94 180 GLU A CA 1
ATOM 1521 C C . GLU A 1 180 ? -13.667 -3.190 -4.713 1.00 75.94 180 GLU A C 1
ATOM 1523 O O . GLU A 1 180 ? -14.454 -2.468 -5.327 1.00 75.94 180 GLU A O 1
ATOM 1528 N N . ASP A 1 181 ? -12.531 -3.610 -5.270 1.00 74.38 181 ASP A N 1
ATOM 1529 C CA . ASP A 1 181 ? -12.085 -3.149 -6.591 1.00 74.38 181 ASP A CA 1
ATOM 1530 C C . ASP A 1 181 ? -12.851 -3.866 -7.711 1.00 74.38 181 ASP A C 1
ATOM 1532 O O . ASP A 1 181 ? -13.160 -3.281 -8.751 1.00 74.38 181 ASP A O 1
ATOM 1536 N N . THR A 1 182 ? -13.240 -5.121 -7.466 1.00 63.94 182 THR A N 1
ATOM 1537 C CA . THR A 1 182 ? -14.068 -5.915 -8.384 1.00 63.94 182 THR A CA 1
ATOM 1538 C C . THR A 1 182 ? -15.458 -5.298 -8.560 1.00 63.94 182 THR A C 1
ATOM 1540 O O . THR A 1 182 ? -16.003 -5.294 -9.665 1.00 63.94 182 THR A O 1
ATOM 1543 N N . ALA A 1 183 ? -16.023 -4.715 -7.496 1.00 58.75 183 ALA A N 1
ATOM 1544 C CA . ALA A 1 183 ? -17.309 -4.019 -7.550 1.00 58.75 183 ALA A CA 1
ATOM 1545 C C . ALA A 1 183 ? -17.274 -2.754 -8.433 1.00 58.75 183 ALA A C 1
ATOM 1547 O O . ALA A 1 183 ? -18.303 -2.377 -8.995 1.00 58.75 183 ALA A O 1
ATOM 1548 N N . ASN A 1 184 ? -16.095 -2.147 -8.609 1.00 56.56 184 ASN A N 1
ATOM 1549 C CA . ASN A 1 184 ? -15.886 -0.951 -9.427 1.00 56.56 184 ASN A CA 1
ATOM 1550 C C . ASN A 1 184 ? -15.561 -1.249 -10.905 1.00 56.56 184 ASN A C 1
ATOM 1552 O O . ASN A 1 184 ? -15.423 -0.310 -11.689 1.00 56.56 184 ASN A O 1
ATOM 1556 N N . GLN A 1 185 ? -15.481 -2.521 -11.324 1.00 54.91 185 GLN A N 1
ATOM 1557 C CA . GLN A 1 185 ? -15.299 -2.901 -12.732 1.00 54.91 185 GLN A CA 1
ATOM 1558 C C . GLN A 1 185 ? -16.613 -3.407 -13.366 1.00 54.91 185 GLN A C 1
ATOM 1560 O O . GLN A 1 185 ? -16.954 -4.588 -13.242 1.00 54.91 185 GLN A O 1
ATOM 1565 N N . PRO A 1 186 ? -17.356 -2.566 -14.115 1.00 54.72 186 PRO A N 1
ATOM 1566 C CA . PRO A 1 186 ? -18.664 -2.943 -14.664 1.00 54.72 186 PRO A CA 1
ATOM 1567 C C . PRO A 1 186 ? -18.597 -4.051 -15.733 1.00 54.72 186 PRO A C 1
ATOM 1569 O O . PRO A 1 186 ? -19.568 -4.783 -15.925 1.00 54.72 186 PRO A O 1
ATOM 1572 N N . ASN A 1 187 ? -17.450 -4.231 -16.399 1.00 54.94 187 ASN A N 1
ATOM 1573 C CA . ASN A 1 187 ? -17.322 -5.110 -17.569 1.00 54.94 187 ASN A CA 1
ATOM 1574 C C . ASN A 1 187 ? -17.065 -6.595 -17.231 1.00 54.94 187 ASN A C 1
ATOM 1576 O O . ASN A 1 187 ? -17.203 -7.452 -18.105 1.00 54.94 187 ASN A O 1
ATOM 1580 N N . LEU A 1 188 ? -16.743 -6.936 -15.976 1.00 59.34 188 LEU A N 1
ATOM 1581 C CA . LEU A 1 188 ? -16.477 -8.327 -15.571 1.00 59.34 188 LEU A CA 1
ATOM 1582 C C . LEU A 1 188 ? -17.753 -9.170 -15.460 1.00 59.34 188 LEU A C 1
ATOM 1584 O O . LEU A 1 188 ? -17.748 -10.350 -15.814 1.00 59.34 188 LEU A O 1
ATOM 1588 N N . LYS A 1 189 ? -18.870 -8.565 -15.034 1.00 60.16 189 LYS A N 1
ATOM 1589 C CA . LYS A 1 189 ? -20.162 -9.265 -14.929 1.00 60.16 189 LYS A CA 1
ATOM 1590 C C . LYS A 1 189 ? -20.666 -9.728 -16.296 1.00 60.16 189 LYS A C 1
ATOM 1592 O O . LYS A 1 189 ? -21.154 -10.847 -16.413 1.00 60.16 189 LYS A O 1
ATOM 1597 N N . LEU A 1 190 ? -20.492 -8.903 -17.330 1.00 60.16 190 LEU A N 1
ATOM 1598 C CA . LEU A 1 190 ? -20.922 -9.224 -18.692 1.00 60.16 190 LEU A CA 1
ATOM 1599 C C . LEU A 1 190 ? -20.132 -10.412 -19.267 1.00 60.16 190 LEU A C 1
ATOM 1601 O O . LEU A 1 190 ? -20.721 -11.332 -19.828 1.00 60.16 190 LEU A O 1
ATOM 1605 N N . LEU A 1 191 ? -18.811 -10.436 -19.060 1.00 62.06 191 LEU A N 1
ATOM 1606 C CA . LEU A 1 191 ? -17.939 -11.539 -19.483 1.00 62.06 191 LEU A CA 1
ATOM 1607 C C . LEU A 1 191 ? -18.222 -12.840 -18.717 1.00 62.06 191 LEU A C 1
ATOM 1609 O O . LEU A 1 191 ? -18.233 -13.916 -19.318 1.00 62.06 191 LEU A O 1
ATOM 1613 N N . ALA A 1 192 ? -18.492 -12.757 -17.412 1.00 64.56 192 ALA A N 1
ATOM 1614 C CA . ALA A 1 192 ? -18.885 -13.913 -16.609 1.00 64.56 192 ALA A CA 1
ATOM 1615 C C . ALA A 1 192 ? -20.222 -14.510 -17.085 1.00 64.56 192 ALA A C 1
ATOM 1617 O O . ALA A 1 192 ? -20.321 -15.725 -17.264 1.00 64.56 192 ALA A O 1
ATOM 1618 N N . MET A 1 193 ? -21.222 -13.665 -17.369 1.00 71.88 193 MET A N 1
ATOM 1619 C CA . MET A 1 193 ? -22.504 -14.110 -17.928 1.00 71.88 193 MET A CA 1
ATOM 1620 C C . MET A 1 193 ? -22.362 -14.676 -19.347 1.00 71.88 193 MET A C 1
ATOM 1622 O O . MET A 1 193 ? -22.955 -15.709 -19.645 1.00 71.88 193 MET A O 1
ATOM 1626 N N . ALA A 1 194 ? -21.522 -14.081 -20.201 1.00 67.12 194 ALA A N 1
ATOM 1627 C CA . ALA A 1 194 ? -21.240 -14.611 -21.538 1.00 67.12 194 ALA A CA 1
ATOM 1628 C C . ALA A 1 194 ? -20.601 -16.012 -21.488 1.00 67.12 194 ALA A C 1
ATOM 1630 O O . ALA A 1 194 ? -20.924 -16.881 -22.299 1.00 67.12 194 ALA A O 1
ATOM 1631 N N . LYS A 1 195 ? -19.725 -16.263 -20.505 1.00 69.00 195 LYS A N 1
ATOM 1632 C CA . LYS A 1 195 ? -19.104 -17.579 -20.292 1.00 69.00 195 LYS A CA 1
ATOM 1633 C C . LYS A 1 195 ? -20.115 -18.622 -19.802 1.00 69.00 195 LYS A C 1
ATOM 1635 O O . LYS A 1 195 ? -20.069 -19.761 -20.259 1.00 69.00 195 LYS A O 1
ATOM 1640 N N . LEU A 1 196 ? -21.033 -18.230 -18.916 1.00 73.62 196 LEU A N 1
ATOM 1641 C CA . LEU A 1 196 ? -22.141 -19.075 -18.453 1.00 73.62 196 LEU A CA 1
ATOM 1642 C C . LEU A 1 196 ? -23.110 -19.428 -19.593 1.00 73.62 196 LEU A C 1
ATOM 1644 O O . LEU A 1 196 ? -23.462 -20.595 -19.734 1.00 73.62 196 LEU A O 1
ATOM 1648 N N . TRP A 1 197 ? -23.470 -18.465 -20.447 1.00 75.81 197 TRP A N 1
ATOM 1649 C CA . TRP A 1 197 ? -24.317 -18.701 -21.625 1.00 75.81 197 TRP A CA 1
ATOM 1650 C C . TRP A 1 197 ? -23.676 -19.682 -22.614 1.00 75.81 197 TRP A C 1
ATOM 1652 O O . TRP A 1 197 ? -24.315 -20.637 -23.048 1.00 75.81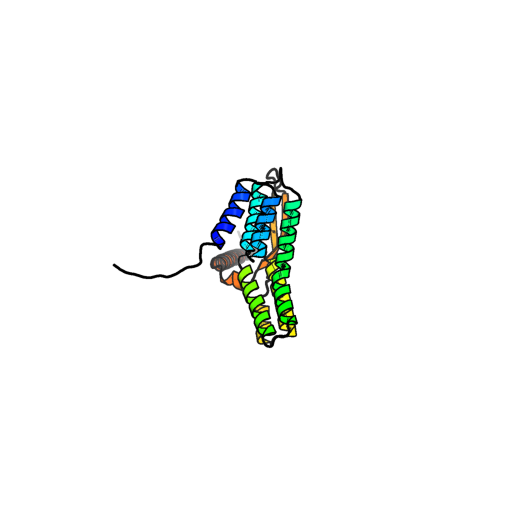 197 TRP A O 1
ATOM 1662 N N . LYS A 1 198 ? -22.379 -19.512 -22.903 1.00 76.69 198 LYS A N 1
ATOM 1663 C CA . LYS A 1 198 ? -21.642 -20.434 -23.778 1.00 76.69 198 LYS A CA 1
ATOM 1664 C C . LYS A 1 198 ? -21.578 -21.855 -23.206 1.00 76.69 198 LYS A C 1
ATOM 1666 O O . LYS A 1 198 ? -21.673 -22.818 -23.957 1.00 76.69 198 LYS A O 1
ATOM 1671 N N . LYS A 1 199 ? -21.437 -21.989 -21.882 1.00 77.88 199 LYS A N 1
ATOM 1672 C CA . LYS A 1 199 ? -21.458 -23.290 -21.200 1.00 77.88 199 LYS A CA 1
ATOM 1673 C C . LYS A 1 199 ? -22.837 -23.959 -21.297 1.00 77.88 199 LYS A C 1
ATOM 1675 O O . LYS A 1 199 ? -22.896 -25.148 -21.577 1.00 77.88 199 LYS A O 1
ATOM 1680 N N . GLN A 1 200 ? -23.921 -23.195 -21.142 1.00 74.06 200 GLN A N 1
ATOM 1681 C CA . GLN A 1 200 ? -25.290 -23.701 -21.318 1.00 74.06 200 GLN A CA 1
ATOM 1682 C C . GLN A 1 200 ? -25.555 -24.177 -22.749 1.00 74.06 200 GLN A C 1
ATOM 1684 O O . GLN A 1 200 ? -26.162 -25.225 -22.926 1.00 74.06 200 GLN A O 1
ATOM 1689 N N . GLN A 1 201 ? -25.054 -23.454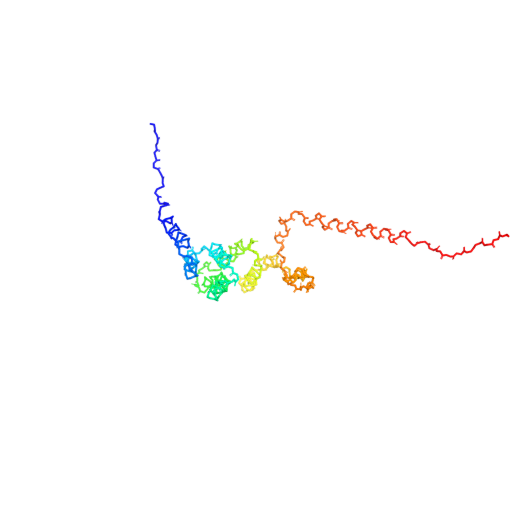 -23.754 1.00 74.88 201 GLN A N 1
ATOM 1690 C CA . GLN A 1 201 ? -25.145 -23.869 -25.158 1.00 74.88 201 GLN A CA 1
ATOM 1691 C C . GLN A 1 201 ? -24.454 -25.216 -25.409 1.00 74.88 201 GLN A C 1
ATOM 1693 O O . GLN A 1 201 ? -25.007 -26.090 -26.068 1.00 74.88 201 GLN A O 1
ATOM 1698 N N . GLN A 1 202 ? -23.267 -25.402 -24.831 1.00 67.19 202 GLN A N 1
ATOM 1699 C CA . GLN A 1 202 ? -22.510 -26.648 -24.958 1.00 67.19 202 GLN A CA 1
ATOM 1700 C C . GLN A 1 202 ? -23.171 -27.817 -24.214 1.00 67.19 202 GLN A C 1
ATOM 1702 O O . GLN A 1 202 ? -23.117 -28.944 -24.691 1.00 67.19 202 GLN A O 1
ATOM 1707 N N . GLU A 1 203 ? -23.809 -27.565 -23.068 1.00 65.12 203 GLU A N 1
ATOM 1708 C CA . GLU A 1 203 ? -24.573 -28.582 -22.331 1.00 65.12 203 GLU A CA 1
ATOM 1709 C C . GLU A 1 203 ? -25.873 -28.965 -23.059 1.00 65.12 203 GLU A C 1
ATOM 1711 O O . GLU A 1 203 ? -26.216 -30.145 -23.082 1.00 65.12 203 GLU A O 1
ATOM 1716 N N . SER A 1 204 ? -26.562 -28.016 -23.711 1.00 61.91 204 SER A N 1
ATOM 1717 C CA . SER A 1 204 ? -27.738 -28.323 -24.540 1.00 61.91 204 SER A CA 1
ATOM 1718 C C . SER A 1 204 ? -27.376 -29.088 -25.814 1.00 61.91 204 SER A C 1
ATOM 1720 O O . SER A 1 204 ? -28.052 -30.053 -26.151 1.00 61.91 204 SER A O 1
ATOM 1722 N N . GLU A 1 205 ? -26.282 -28.714 -26.485 1.00 59.88 205 GLU A N 1
ATOM 1723 C CA . GLU A 1 205 ? -25.785 -29.429 -27.669 1.00 59.88 205 GLU A CA 1
ATOM 1724 C C . GLU A 1 205 ? -25.282 -30.837 -27.313 1.00 59.88 205 GLU A C 1
ATOM 1726 O O . GLU A 1 205 ? -25.458 -31.768 -28.091 1.00 59.88 205 GLU A O 1
ATOM 1731 N N . ALA A 1 206 ? -24.704 -31.030 -26.123 1.00 56.94 206 ALA A N 1
ATOM 1732 C CA . ALA A 1 206 ? -24.301 -32.352 -25.643 1.00 56.94 206 ALA A CA 1
ATOM 1733 C C . ALA A 1 206 ? -25.494 -33.244 -25.251 1.00 56.94 206 ALA A C 1
ATOM 1735 O O . ALA A 1 206 ? -25.391 -34.464 -25.353 1.00 56.94 206 ALA A O 1
ATOM 1736 N N . ALA A 1 207 ? -26.618 -32.657 -24.823 1.00 57.75 207 ALA A N 1
ATOM 1737 C CA . ALA A 1 207 ? -27.832 -33.390 -24.462 1.00 57.75 207 ALA A CA 1
ATOM 1738 C C . ALA A 1 207 ? -28.676 -33.822 -25.679 1.00 57.75 207 ALA A C 1
ATOM 1740 O O . ALA A 1 207 ? -29.416 -34.795 -25.580 1.00 57.75 207 ALA A O 1
ATOM 1741 N N . GLU A 1 208 ? -28.562 -33.142 -26.826 1.00 54.66 208 GLU A N 1
ATOM 1742 C CA . GLU A 1 208 ? -29.250 -33.533 -28.072 1.00 54.66 208 GLU A CA 1
ATOM 1743 C C . GLU A 1 208 ? -28.546 -34.668 -28.844 1.00 54.66 208 GLU A C 1
ATOM 1745 O O . GLU A 1 208 ? -29.138 -35.253 -29.750 1.00 54.66 208 GLU A O 1
ATOM 1750 N N . VAL A 1 209 ? -27.300 -35.013 -28.495 1.00 51.62 209 VAL A N 1
ATOM 1751 C CA . VAL A 1 209 ? -26.492 -36.026 -29.209 1.00 51.62 209 VAL A CA 1
ATOM 1752 C C . VAL A 1 209 ? -26.653 -37.448 -28.642 1.00 51.62 209 VAL A C 1
ATOM 1754 O O . VAL A 1 209 ? -26.085 -38.383 -29.203 1.00 51.62 209 VAL A O 1
ATOM 1757 N N . ASP A 1 210 ? -27.482 -37.660 -27.614 1.00 56.00 210 ASP A N 1
ATOM 1758 C CA . ASP A 1 210 ? -27.847 -39.013 -27.164 1.00 56.00 210 ASP A CA 1
ATOM 1759 C C . ASP A 1 210 ? -29.323 -39.353 -27.440 1.00 56.00 210 ASP A C 1
ATOM 1761 O O . ASP A 1 210 ? -30.209 -39.090 -26.621 1.00 56.00 210 ASP A O 1
ATOM 1765 N N . PRO A 1 211 ? -29.594 -39.959 -28.608 1.00 48.19 211 PRO A N 1
ATOM 1766 C CA . PRO A 1 211 ? -30.634 -40.960 -28.722 1.00 48.19 211 PRO A CA 1
ATOM 1767 C C . PRO A 1 211 ? -30.038 -42.244 -29.314 1.00 48.19 211 PRO A C 1
ATOM 1769 O O . PRO A 1 211 ? -29.725 -42.306 -30.504 1.00 48.19 211 PRO A O 1
ATOM 1772 N N . ASP A 1 212 ? -29.872 -43.253 -28.462 1.00 56.31 212 ASP A N 1
ATOM 1773 C CA . ASP A 1 212 ? -30.111 -44.676 -28.744 1.00 56.31 212 ASP A CA 1
ATOM 1774 C C . ASP A 1 212 ? -30.049 -45.061 -30.241 1.00 56.31 212 ASP A C 1
ATOM 1776 O O . ASP A 1 212 ? -31.059 -45.147 -30.945 1.00 56.31 212 ASP A O 1
ATOM 1780 N N . LYS A 1 213 ? -28.830 -45.265 -30.756 1.00 50.78 213 LYS A N 1
ATOM 1781 C CA . LYS A 1 213 ? -28.610 -46.047 -31.975 1.00 50.78 213 LYS A CA 1
ATOM 1782 C C . LYS A 1 213 ? -28.302 -47.472 -31.553 1.00 50.78 213 LYS A C 1
ATOM 1784 O O . LYS A 1 213 ? -27.183 -47.735 -31.132 1.00 50.78 213 LYS A O 1
ATOM 1789 N N . ASP A 1 214 ? -29.300 -48.341 -31.665 1.00 48.22 214 ASP A N 1
ATOM 1790 C CA . ASP A 1 214 ? -29.230 -49.627 -32.371 1.00 48.22 214 ASP A CA 1
ATOM 1791 C C . ASP A 1 214 ? -30.443 -50.485 -31.983 1.00 48.22 214 ASP A C 1
ATOM 1793 O O . ASP A 1 214 ? -30.424 -51.054 -30.903 1.00 48.22 214 ASP A O 1
ATOM 1797 N N . VAL A 1 215 ? -31.443 -50.649 -32.867 1.00 44.25 215 VAL A N 1
ATOM 1798 C CA . VAL A 1 215 ? -32.038 -51.970 -33.191 1.00 44.25 215 VAL A CA 1
ATOM 1799 C C . VAL A 1 215 ? -32.672 -51.931 -34.598 1.00 44.25 215 VAL A C 1
ATOM 1801 O O . VAL A 1 215 ? -33.674 -51.265 -34.837 1.00 44.25 215 VAL A O 1
ATOM 1804 N N . ASP A 1 216 ? -32.000 -52.646 -35.503 1.00 44.03 216 ASP A N 1
ATOM 1805 C CA . ASP A 1 216 ? -32.443 -53.454 -36.656 1.00 44.03 216 ASP A CA 1
ATOM 1806 C C . ASP A 1 216 ? -33.939 -53.489 -37.044 1.00 44.03 216 ASP A C 1
ATOM 1808 O O . ASP A 1 216 ? -34.787 -53.890 -36.252 1.00 44.03 216 ASP A O 1
ATOM 1812 N N . GLU A 1 217 ? -34.230 -53.248 -38.330 1.00 41.34 217 GLU A N 1
ATOM 1813 C CA . GLU A 1 217 ? -35.290 -53.999 -39.015 1.00 41.34 217 GLU A CA 1
ATOM 1814 C C . GLU A 1 217 ? -34.993 -54.143 -40.518 1.00 41.34 217 GLU A C 1
ATOM 1816 O O . GLU A 1 217 ? -35.451 -53.391 -41.381 1.00 41.34 217 GLU A O 1
ATOM 1821 N N . SER A 1 218 ? -34.187 -55.156 -40.831 1.00 42.50 218 SER A N 1
ATOM 1822 C CA . SER A 1 218 ? -34.078 -55.733 -42.171 1.00 42.50 218 SER A CA 1
ATOM 1823 C C . SER A 1 218 ? -35.199 -56.765 -42.372 1.00 42.50 218 SER A C 1
ATOM 1825 O O . SER A 1 218 ? -35.035 -57.937 -42.039 1.00 42.50 218 SER A O 1
ATOM 1827 N N . GLN A 1 219 ? -36.342 -56.360 -42.931 1.00 44.59 219 GLN A N 1
ATOM 1828 C CA . GLN A 1 219 ? -37.321 -57.290 -43.515 1.00 44.59 219 GLN A CA 1
ATOM 1829 C C . GLN A 1 219 ? -37.722 -56.852 -44.926 1.00 44.59 219 GLN A C 1
ATOM 1831 O O . GLN A 1 219 ? -38.586 -55.993 -45.096 1.00 44.59 219 GLN A O 1
ATOM 1836 N N . SER A 1 220 ? -37.108 -57.481 -45.933 1.00 41.59 220 SER A N 1
ATOM 1837 C CA . SER A 1 220 ? -37.744 -58.156 -47.088 1.00 41.59 220 SER A CA 1
ATOM 1838 C C . SER A 1 220 ? -36.689 -58.572 -48.108 1.00 41.59 220 SER A C 1
ATOM 1840 O O . SER A 1 220 ? -35.883 -57.703 -48.507 1.00 41.59 220 SER A O 1
#

pLDDT: mean 74.61, std 17.03, range [30.02, 95.31]

InterPro domains:
  IPR003107 HAT (Half-A-TPR) repeat [PF02184] (24-42)
  IPR003107 HAT (Half-A-TPR) repeat [SM00386] (9-42)
  IPR003107 HAT (Half-A-TPR) repeat [SM00386] (44-79)
  IPR011990 Tetratricopeptide-like helical domain superfamily [G3DSA:1.25.40.10] (21-186)
  IPR011990 Tetratricopeptide-like helical domain superfamily [SSF48452] (30-141)
  IPR045075 Pre-mRNA-splicing factor Syf1-like [PTHR11246] (81-201)

Secondary structure (DSSP, 8-state):
----------SSHHHHHHHHHHHHHH---HHHHHHHHHHHHHTT-HHHHHHHHHHHHHHHTTTS--HHHHHHHHHHHHHHHHHHHHHHHHHHHTT-TTHHHHHHHHHHHHHHHGGG-S-HHHHHHHHHHHHHHHHHH--HHHHHHHHTTPPEEEEEEEEEE-TTS-EEEEEEEEEEE-HHHHHT-THHHHHHHHHHHHHHHHHHHHHTT-----------

Foldseek 3Di:
DDDDDDDDDDPPVVVVVVVLVVCCVVPVDLVSLLVSLVVCVVVVVLVVSLVSLVVNCVVCDPVRDDPVSVVSNVVSVVVVLVPLLVVLVVLCVVPDPCSLVVSVVSLVVVLVVCLPPPPCVSNQSSLVSVLVSCVPVNDPVVNVVSVLFHWDKDKDWDFDADPVRDGPGIDIDIDTHTNVVVVVDPVVVVVVVVVVVVVVVVVVVVVVPDDDDDDDDDDD